Protein AF-0000000080760214 (afdb_homodimer)

pLDDT: mean 93.84, std 13.59, range [29.2, 98.94]

Foldseek 3Di:
DCPPVPPLPDDDDLVLLLVLLQPLLQVLLVLLVVLCVVQPLDDPPADDLQLVVCVLVPDPQVVQWDADPNDTDRCRSSVSSSNVSSVVLSVLLNVCSVPVVCCPVHNLVVQCVCPVCNPAAPVSVVSVRHDHPVPSDPSNSCSRNVSSNSSSSSSSVSSCVSVVPD/DCPPVPPLPDDDDLVLLLVLLQPLLQVLLVLLVVLCVVQPLDDPVADDLQLVVCVLVPDPQVVQWDADPNDTDRCSSSVSSSNVSSVVLSVLLNVCSVPVVCCPVHNLVVQCVCPVCNPAAPVSVVSPRHDHPVPSDPSNSCSRNVSSNSSSNSSSVSSCVSVVPD

Solvent-accessible surface area (backbone atoms only — not comparable to full-atom values): 16674 Å² total; per-residue (Å²): 129,81,75,66,74,67,76,76,71,79,76,75,53,70,70,56,40,47,50,40,5,49,53,20,4,45,51,17,34,20,26,34,48,18,44,36,65,77,36,29,51,52,40,84,87,56,73,54,47,46,37,37,50,36,40,74,73,70,46,68,42,88,68,32,56,48,76,42,39,86,34,84,32,54,53,43,32,51,45,44,47,32,48,51,32,18,52,50,32,25,51,49,56,57,43,30,77,77,37,63,74,48,42,45,82,46,20,28,65,51,35,46,52,49,47,43,43,38,37,50,44,42,49,30,29,73,72,68,35,41,51,49,63,88,64,46,48,70,50,18,45,50,24,43,54,55,34,42,38,54,22,33,37,40,24,45,47,42,40,25,54,77,68,55,63,87,129,81,77,67,74,68,75,77,71,79,76,76,51,70,68,56,41,48,50,41,6,50,53,19,4,45,52,17,35,20,27,33,48,19,43,35,66,76,37,29,51,53,40,84,86,56,73,54,48,44,36,37,50,36,40,74,73,67,46,68,41,88,69,31,55,49,74,41,38,85,34,82,31,53,52,43,32,50,46,44,47,33,49,51,32,18,52,49,32,25,50,48,57,57,43,29,75,75,37,61,74,50,43,45,83,44,20,29,66,51,33,45,51,49,46,43,43,38,36,50,44,42,50,30,27,75,71,66,35,41,52,48,63,90,65,46,49,71,53,18,46,50,23,44,54,54,32,41,37,56,24,31,35,42,24,44,48,43,41,24,54,75,67,55,63,84

Organism: Bordetella avium (strain 197N) (NCBI:txid360910)

Nearest PDB structures (foldseek):
  1gdk-assembly1_A  TM=2.426E-01  e=8.732E+00  Lupinus luteus
  1ygf-assembly1_D  TM=2.948E-01  e=9.566E+00  Homo sapiens

InterPro domains:
  IPR009898 Protein of unknown function DUF1440 [PF07274] (26-157)

Sequence (332 aa):
VNLTSMAGERKSSFGTLLGVGIWAGFISAMVKSGVETIIPPRPPSAVPPPIGLLDLMGFDAGSMNYVFNQTAVNWGGNGVHILFSMVIAFVYAWLVERCSKVGVWWGVPFAWITATIGAHCIVLPLLGIGPRPWDIGTDGFISEFVGTAIWIWTIECVRRVMLRKTVNLTSMAGERKSSFGTLLGVGIWAGFISAMVKSGVETIIPPRPPSAVPPPIGLLDLMGFDAGSMNYVFNQTAVNWGGNGVHILFSMVIAFVYAWLVERCSKVGVWWGVPFAWITATIGAHCIVLPLLGIGPRPWDIGTDGFISEFVGTAIWIWTIECVRRVMLRKT

Secondary structure (DSSP, 8-state):
----------PPPHHHHHHHHHHHHHHHHHHHHHHHHHS-SS-TTSPPHHHHHHHHTT--GGG-EEEETTEEEEHHHHHHHHHHHHHHHHHHHHHHHH-GGGGGGGGHHHHIIIIIIIIIIIIHHHHTSS--GGGSHHHHHHHHHHHHHHHHHHHHHHHHHHTT--/----------PPPHHHHHHHHHHHHHHHHHHHHHHHHHS-SS-TTSPPHHHHHHHHTT--GGG-EEEETTEEEEHHHHHHHHHHHHHHHHHHHHHHHH-GGGGGGGGHHHHIIIIIIIIIIIIHHHHTSS--GGGSHHHHHHHHHHHHHHHHHHHHHHHHHHTT--

Structure (mmCIF, N/CA/C/O backbone):
data_AF-0000000080760214-model_v1
#
loop_
_entity.id
_entity.type
_entity.pdbx_description
1 polymer 'Membrane protein'
#
loop_
_atom_site.group_PDB
_atom_site.id
_atom_site.type_symbol
_atom_site.label_atom_id
_atom_site.label_alt_id
_atom_site.label_comp_id
_atom_site.label_asym_id
_atom_site.label_entity_id
_atom_site.label_seq_id
_atom_site.pdbx_PDB_ins_code
_atom_site.Cartn_x
_atom_site.Cartn_y
_atom_site.Cartn_z
_atom_site.occupancy
_atom_site.B_iso_or_equiv
_atom_site.auth_seq_id
_atom_site.auth_comp_id
_atom_site.auth_asym_id
_atom_site.auth_atom_id
_atom_site.pdbx_PDB_model_num
ATOM 1 N N . VAL A 1 1 ? 17.141 38.188 -3.398 1 29.28 1 VAL A N 1
ATOM 2 C CA . VAL A 1 1 ? 16.766 36.781 -3.127 1 29.28 1 VAL A CA 1
ATOM 3 C C . VAL A 1 1 ? 16.656 36.562 -1.619 1 29.28 1 VAL A C 1
ATOM 5 O O . VAL A 1 1 ? 17.656 36.625 -0.905 1 29.28 1 VAL A O 1
ATOM 8 N N . ASN A 1 2 ? 15.758 37.281 -0.967 1 29.25 2 ASN A N 1
ATOM 9 C CA . ASN A 1 2 ? 15.453 37.125 0.451 1 29.25 2 ASN A CA 1
ATOM 10 C C . ASN A 1 2 ? 15.422 35.656 0.854 1 29.25 2 ASN A C 1
ATOM 12 O O . ASN A 1 2 ? 14.539 34.906 0.421 1 29.25 2 ASN A O 1
ATOM 16 N N . LEU A 1 3 ? 16.594 35.031 1.018 1 34 3 LEU A N 1
ATOM 17 C CA . LEU A 1 3 ? 16.734 33.781 1.726 1 34 3 LEU A CA 1
ATOM 18 C C . LEU A 1 3 ? 15.875 33.75 2.984 1 34 3 LEU A C 1
ATOM 20 O O . LEU A 1 3 ? 16.188 34.438 3.965 1 34 3 LEU A O 1
ATOM 24 N N . THR A 1 4 ? 14.594 34.188 2.846 1 36.19 4 THR A N 1
ATOM 25 C CA . THR A 1 4 ? 13.672 34.125 3.977 1 36.19 4 THR A CA 1
ATOM 26 C C . THR A 1 4 ? 14.086 33.031 4.965 1 36.19 4 THR A C 1
ATOM 28 O O . THR A 1 4 ? 14.422 31.922 4.562 1 36.19 4 THR A O 1
ATOM 31 N N . SER A 1 5 ? 14.773 33.438 5.996 1 37.31 5 SER A N 1
ATOM 32 C CA . SER A 1 5 ? 15.055 32.688 7.207 1 37.31 5 SER A CA 1
ATOM 33 C C . SER A 1 5 ? 13.914 31.734 7.535 1 37.31 5 SER A C 1
ATOM 35 O O . SER A 1 5 ? 12.805 32.188 7.859 1 37.31 5 SER A O 1
ATOM 37 N N . MET A 1 6 ? 13.344 30.938 6.652 1 39.34 6 MET A N 1
ATOM 38 C CA . MET A 1 6 ? 12.367 29.984 7.137 1 39.34 6 MET A CA 1
ATOM 39 C C . MET A 1 6 ? 12.633 29.609 8.594 1 39.34 6 MET A C 1
ATOM 41 O O . MET A 1 6 ? 13.758 29.25 8.945 1 39.34 6 MET A O 1
ATOM 45 N N . ALA A 1 7 ? 12.32 30.359 9.477 1 43.34 7 ALA A N 1
ATOM 46 C CA . ALA A 1 7 ? 12.297 30.078 10.914 1 43.34 7 ALA A CA 1
ATOM 47 C C . ALA A 1 7 ? 12.547 28.594 11.195 1 43.34 7 ALA A C 1
ATOM 49 O O . ALA A 1 7 ? 11.984 27.734 10.523 1 43.34 7 ALA A O 1
ATOM 50 N N . GLY A 1 8 ? 13.773 28.062 11.57 1 50.28 8 GLY A N 1
ATOM 51 C CA . GLY A 1 8 ? 14.492 26.812 11.805 1 50.28 8 GLY A CA 1
ATOM 52 C C . GLY A 1 8 ? 13.617 25.719 12.359 1 50.28 8 GLY A C 1
ATOM 53 O O . GLY A 1 8 ? 13.508 25.562 13.578 1 50.28 8 GLY A O 1
ATOM 54 N N . GLU A 1 9 ? 12.547 25.391 11.727 1 61.19 9 GLU A N 1
ATOM 55 C CA . GLU A 1 9 ? 11.703 24.344 12.281 1 61.19 9 GLU A 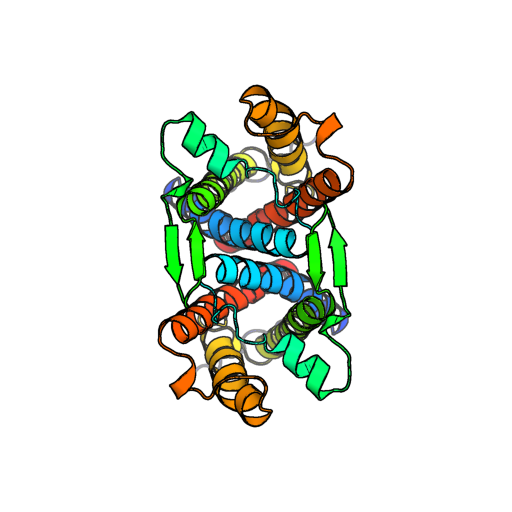CA 1
ATOM 56 C C . GLU A 1 9 ? 12.547 23.234 12.906 1 61.19 9 GLU A C 1
ATOM 58 O O . GLU A 1 9 ? 13.625 22.906 12.406 1 61.19 9 GLU A O 1
ATOM 63 N N . ARG A 1 10 ? 12.438 23.078 14.211 1 75 10 ARG A N 1
ATOM 64 C CA . ARG A 1 10 ? 13.156 22.078 14.992 1 75 10 ARG A CA 1
ATOM 65 C C . ARG A 1 10 ? 13.164 20.719 14.273 1 75 10 ARG A C 1
ATOM 67 O O . ARG A 1 10 ? 12.133 20.266 13.797 1 75 10 ARG A O 1
ATOM 74 N N . LYS A 1 11 ? 14.391 20.375 13.969 1 89.81 11 LYS A N 1
ATOM 75 C CA . LYS A 1 11 ? 14.578 19.062 13.375 1 89.81 11 LYS A CA 1
ATOM 76 C C . LYS A 1 11 ? 14.117 17.953 14.32 1 89.81 11 LYS A C 1
ATOM 78 O O . LYS A 1 11 ? 14.266 18.078 15.539 1 89.81 11 LYS A O 1
ATOM 83 N N . SER A 1 12 ? 13.469 17.016 13.68 1 93.81 12 SER A N 1
ATOM 84 C CA . SER A 1 12 ? 12.984 15.867 14.438 1 93.81 12 SER A CA 1
ATOM 85 C C . SER A 1 12 ? 14.141 15.031 14.977 1 93.81 12 SER A C 1
ATOM 87 O O . SER A 1 12 ? 15.227 15.031 14.398 1 93.81 12 SER A O 1
ATOM 89 N N . SER A 1 13 ? 13.883 14.438 16.094 1 95.56 13 SER A N 1
ATOM 90 C CA . SER A 1 13 ? 14.867 13.508 16.641 1 95.56 13 SER A CA 1
ATOM 91 C C . SER A 1 13 ? 15.008 12.266 15.766 1 95.56 13 SER A C 1
ATOM 93 O O . SER A 1 13 ? 14.148 11.992 14.93 1 95.56 13 SER A O 1
ATOM 95 N N . PHE A 1 14 ? 16.109 11.539 15.961 1 96.44 14 PHE A N 1
ATOM 96 C CA . PHE A 1 14 ? 16.328 10.289 15.242 1 96.44 14 PHE A CA 1
ATOM 97 C C . PHE A 1 14 ? 15.195 9.305 15.484 1 96.44 14 PHE A C 1
ATOM 99 O O . PHE A 1 14 ? 14.734 8.633 14.555 1 96.44 14 PHE A O 1
ATOM 106 N N . GLY A 1 15 ? 14.805 9.188 16.766 1 97.5 15 GLY A N 1
ATOM 107 C CA . GLY A 1 15 ? 13.711 8.297 17.125 1 97.5 15 GLY A CA 1
ATOM 108 C C . GLY A 1 15 ? 12.414 8.625 16.406 1 97.5 15 GLY A C 1
ATOM 109 O O . GLY A 1 15 ? 11.68 7.73 15.992 1 97.5 15 GLY A O 1
ATOM 110 N N . THR A 1 16 ? 12.109 9.844 16.312 1 97.5 16 THR A N 1
ATOM 111 C CA . THR A 1 16 ? 10.906 10.297 15.625 1 97.5 16 THR A CA 1
ATOM 112 C C . THR A 1 16 ? 10.977 9.953 14.141 1 97.5 16 THR A C 1
ATOM 114 O O . THR A 1 16 ? 10.008 9.445 13.57 1 97.5 16 THR A O 1
ATOM 117 N N . LEU A 1 17 ? 12.109 10.211 13.523 1 98.12 17 LEU A N 1
ATOM 118 C CA . LEU A 1 17 ? 12.281 9.914 12.109 1 98.12 17 LEU A CA 1
ATOM 119 C C . LEU A 1 17 ? 12.258 8.406 11.859 1 98.12 17 LEU A C 1
ATOM 121 O O . LEU A 1 17 ? 11.781 7.957 10.812 1 98.12 17 LEU A O 1
ATOM 125 N N . LEU A 1 18 ? 12.812 7.676 12.758 1 98.44 18 LEU A N 1
ATOM 126 C CA . LEU A 1 18 ? 12.727 6.223 12.664 1 98.44 18 LEU A CA 1
ATOM 127 C C . LEU A 1 18 ? 11.281 5.758 12.688 1 98.44 18 LEU A C 1
ATOM 129 O O . LEU A 1 18 ? 10.898 4.855 11.938 1 98.44 18 LEU A O 1
ATOM 133 N N . GLY A 1 19 ? 10.516 6.336 13.594 1 98.5 19 GLY A N 1
ATOM 134 C CA . GLY A 1 19 ? 9.094 6.035 13.633 1 98.5 19 GLY A CA 1
ATOM 135 C C . GLY A 1 19 ? 8.391 6.328 12.32 1 98.5 19 GLY A C 1
ATOM 136 O O . GLY A 1 19 ? 7.566 5.535 11.852 1 98.5 19 GLY A O 1
ATOM 137 N N . VAL A 1 20 ? 8.711 7.48 11.727 1 98.56 20 VAL A N 1
ATOM 138 C CA . VAL A 1 20 ? 8.156 7.844 10.422 1 98.56 20 VAL A CA 1
ATOM 139 C C . VAL A 1 20 ? 8.555 6.801 9.383 1 98.56 20 VAL A C 1
ATOM 141 O O . VAL A 1 20 ? 7.723 6.355 8.586 1 98.56 20 VAL A O 1
ATOM 144 N N . GLY A 1 21 ? 9.867 6.461 9.375 1 98.81 21 GLY A N 1
ATOM 145 C CA . GLY A 1 21 ? 10.344 5.461 8.438 1 98.81 21 GLY A CA 1
ATOM 146 C C . GLY A 1 21 ? 9.609 4.137 8.547 1 98.81 21 GLY A C 1
ATOM 147 O O . GLY A 1 21 ? 9.266 3.527 7.531 1 98.81 21 GLY A O 1
ATOM 148 N N . ILE A 1 22 ? 9.289 3.738 9.734 1 98.88 22 ILE A N 1
ATOM 149 C CA . ILE A 1 22 ? 8.648 2.451 9.969 1 98.88 22 ILE A CA 1
ATOM 150 C C . ILE A 1 22 ? 7.195 2.508 9.516 1 98.88 22 ILE A C 1
ATOM 152 O O . ILE A 1 22 ? 6.758 1.682 8.703 1 98.88 22 ILE A O 1
ATOM 156 N N . TRP A 1 23 ? 6.461 3.488 9.883 1 98.56 23 TRP A N 1
ATOM 157 C CA . TRP A 1 23 ? 5.023 3.523 9.625 1 98.56 23 TRP A CA 1
ATOM 158 C C . TRP A 1 23 ? 4.742 3.947 8.188 1 98.56 23 TRP A C 1
ATOM 160 O O . TRP A 1 23 ? 3.953 3.309 7.484 1 98.56 23 TRP A O 1
ATOM 170 N N . ALA A 1 24 ? 5.402 5.023 7.758 1 98.88 24 ALA A N 1
ATOM 171 C CA . ALA A 1 24 ? 5.219 5.465 6.379 1 98.88 24 ALA A CA 1
ATOM 172 C C . ALA A 1 24 ? 5.723 4.41 5.398 1 98.88 24 ALA A C 1
ATOM 174 O O . ALA A 1 24 ? 5.125 4.207 4.336 1 98.88 24 ALA A O 1
ATOM 175 N N . GLY A 1 25 ? 6.836 3.832 5.785 1 98.94 25 GLY A N 1
ATOM 176 C CA . GLY A 1 25 ? 7.391 2.787 4.941 1 98.94 25 GLY A CA 1
ATOM 177 C C . GLY A 1 25 ? 6.496 1.568 4.828 1 98.94 25 GLY A C 1
ATOM 178 O O . GLY A 1 25 ? 6.309 1.026 3.738 1 98.94 25 GLY A O 1
ATOM 179 N N . PHE A 1 26 ? 5.965 1.15 5.934 1 98.94 26 PHE A N 1
ATOM 180 C CA . PHE A 1 26 ? 5.098 -0.021 5.918 1 98.94 26 PHE A CA 1
ATOM 181 C C . PHE A 1 26 ? 3.832 0.254 5.113 1 98.94 26 PHE A C 1
ATOM 183 O O . PHE A 1 26 ? 3.477 -0.518 4.219 1 98.94 26 PHE A O 1
ATOM 190 N N . ILE A 1 27 ? 3.16 1.35 5.383 1 98.94 27 ILE A N 1
ATOM 191 C CA . ILE A 1 27 ? 1.906 1.693 4.723 1 98.94 27 ILE A CA 1
ATOM 192 C C . ILE A 1 27 ? 2.145 1.864 3.223 1 98.94 27 ILE A C 1
ATOM 194 O O . ILE A 1 27 ? 1.361 1.379 2.404 1 98.94 27 ILE A O 1
ATOM 198 N N . SER A 1 28 ? 3.207 2.49 2.875 1 98.94 28 SER A N 1
ATOM 199 C CA . SER A 1 28 ? 3.471 2.752 1.464 1 9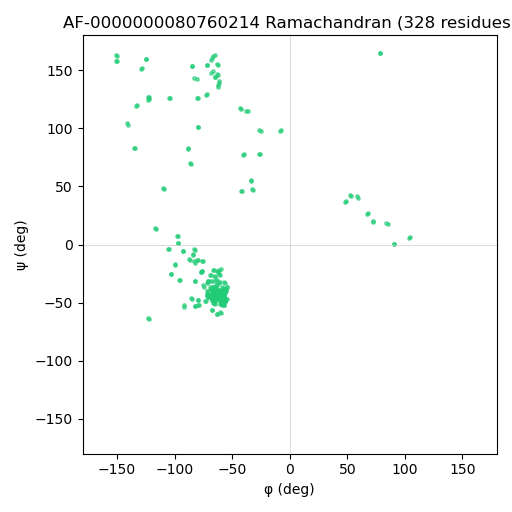8.94 28 SER A CA 1
ATOM 200 C C . SER A 1 28 ? 3.865 1.476 0.729 1 98.94 28 SER A C 1
ATOM 202 O O . SER A 1 28 ? 3.562 1.315 -0.455 1 98.94 28 SER A O 1
ATOM 204 N N . ALA A 1 29 ? 4.543 0.574 1.421 1 98.94 29 ALA A N 1
ATOM 205 C CA . ALA A 1 29 ? 4.832 -0.72 0.809 1 98.94 29 ALA A CA 1
ATOM 206 C C . ALA A 1 29 ? 3.543 -1.464 0.467 1 98.94 29 ALA A C 1
ATOM 208 O O . ALA A 1 29 ? 3.459 -2.125 -0.57 1 98.94 29 ALA A O 1
ATOM 209 N N . MET A 1 30 ? 2.607 -1.364 1.375 1 98.94 30 MET A N 1
ATOM 210 C CA . MET A 1 30 ? 1.317 -1.994 1.109 1 98.94 30 MET A CA 1
ATOM 211 C C . MET A 1 30 ? 0.627 -1.339 -0.082 1 98.94 30 MET A C 1
ATOM 213 O O . MET A 1 30 ? 0.037 -2.025 -0.917 1 98.94 30 MET A O 1
ATOM 217 N N . VAL A 1 31 ? 0.728 -0.044 -0.14 1 98.94 31 VAL A N 1
ATOM 218 C CA . VAL A 1 31 ? 0.139 0.688 -1.257 1 98.94 31 VAL A CA 1
ATOM 219 C C . VAL A 1 31 ? 0.776 0.232 -2.566 1 98.94 31 VAL A C 1
ATOM 221 O O . VAL A 1 31 ? 0.076 -0.027 -3.549 1 98.94 31 VAL A O 1
ATOM 224 N N . LYS A 1 32 ? 2.078 0.184 -2.557 1 98.81 32 LYS A N 1
ATOM 225 C CA . LYS A 1 32 ? 2.789 -0.228 -3.764 1 98.81 32 LYS A CA 1
ATOM 226 C C . LYS A 1 32 ? 2.393 -1.643 -4.18 1 98.81 32 LYS A C 1
ATOM 228 O O . LYS A 1 32 ? 2.152 -1.904 -5.359 1 98.81 32 LYS A O 1
ATOM 233 N N . SER A 1 33 ? 2.332 -2.506 -3.229 1 98.56 33 SER A N 1
ATOM 234 C CA . SER A 1 33 ? 1.901 -3.873 -3.502 1 98.56 33 SER A CA 1
ATOM 235 C C . SER A 1 33 ? 0.471 -3.906 -4.031 1 98.56 33 SER A C 1
ATOM 237 O O . SER A 1 33 ? 0.154 -4.684 -4.934 1 98.56 33 SER A O 1
ATOM 239 N N . GLY A 1 34 ? -0.382 -3.117 -3.465 1 98.69 34 GLY A N 1
ATOM 240 C CA . GLY A 1 34 ? -1.752 -3.027 -3.943 1 98.69 34 GLY A CA 1
ATOM 241 C C . GLY A 1 34 ? -1.854 -2.529 -5.375 1 98.69 34 GLY A C 1
ATOM 242 O O . GLY A 1 34 ? -2.615 -3.076 -6.176 1 98.69 34 GLY A O 1
ATOM 243 N N . VAL A 1 35 ? -1.086 -1.552 -5.695 1 98.75 35 VAL A N 1
ATOM 244 C CA . VAL A 1 35 ? -1.073 -0.989 -7.039 1 98.75 35 VAL A CA 1
ATOM 245 C C . VAL A 1 35 ? -0.59 -2.041 -8.039 1 98.75 35 VAL A C 1
ATOM 247 O O . VAL A 1 35 ? -1.111 -2.135 -9.148 1 98.75 35 VAL A O 1
ATOM 250 N N . GLU A 1 36 ? 0.281 -2.834 -7.613 1 98.06 36 GLU A N 1
ATOM 251 C CA . GLU A 1 36 ? 0.885 -3.828 -8.5 1 98.06 36 GLU A CA 1
ATOM 252 C C . GLU A 1 36 ? -0.069 -4.988 -8.758 1 98.06 36 GLU A C 1
ATOM 254 O O . GLU A 1 36 ? 0.139 -5.777 -9.68 1 98.06 36 GLU A O 1
ATOM 259 N N . THR A 1 37 ? -1.11 -5.055 -7.949 1 97.25 37 THR A N 1
ATOM 260 C CA . THR A 1 37 ? -2.129 -6.059 -8.234 1 97.25 37 THR A CA 1
ATOM 261 C C . THR A 1 37 ? -3.002 -5.629 -9.406 1 97.25 37 THR A C 1
ATOM 263 O O . THR A 1 37 ? -3.602 -6.465 -10.086 1 97.25 37 THR A O 1
ATOM 266 N N . ILE A 1 38 ? -3.033 -4.344 -9.648 1 98.31 38 ILE A N 1
ATOM 267 C CA . ILE A 1 38 ? -3.906 -3.889 -10.727 1 98.31 38 ILE A CA 1
ATOM 268 C C . ILE A 1 38 ? -3.074 -3.564 -11.969 1 98.31 38 ILE A C 1
ATOM 270 O O . ILE A 1 38 ? -3.574 -3.623 -13.094 1 98.31 38 ILE A O 1
ATOM 274 N N . ILE A 1 39 ? -1.807 -3.225 -11.797 1 98.62 39 ILE A N 1
ATOM 275 C CA . ILE A 1 39 ? -0.857 -3.037 -12.891 1 98.62 39 ILE A CA 1
ATOM 276 C C . ILE A 1 39 ? 0.461 -3.729 -12.547 1 98.62 39 ILE A C 1
ATOM 278 O O . ILE A 1 39 ? 1.429 -3.074 -12.148 1 98.62 39 ILE A O 1
ATOM 282 N N . PRO A 1 40 ? 0.534 -5.016 -12.797 1 98.31 40 PRO A N 1
ATOM 283 C CA . PRO A 1 40 ? 1.738 -5.77 -12.445 1 98.31 40 PRO A CA 1
ATOM 284 C C . PRO A 1 40 ? 2.979 -5.285 -13.188 1 98.31 40 PRO A C 1
ATOM 286 O O . PRO A 1 40 ? 2.924 -5.047 -14.398 1 98.31 40 PRO A O 1
ATOM 289 N N . PRO A 1 41 ? 4.039 -5.188 -12.477 1 97.31 41 PRO A N 1
ATOM 290 C CA . PRO A 1 41 ? 5.234 -4.578 -13.07 1 97.31 41 PRO A CA 1
ATOM 291 C C . PRO A 1 41 ? 6.008 -5.547 -13.961 1 97.31 41 PRO A C 1
ATOM 293 O O . PRO A 1 41 ? 6.879 -5.125 -14.727 1 97.31 41 PRO A O 1
ATOM 296 N N . ARG A 1 42 ? 5.707 -6.859 -13.906 1 96.56 42 ARG A N 1
ATOM 297 C CA . ARG A 1 42 ? 6.449 -7.883 -14.641 1 96.56 42 ARG A CA 1
ATOM 298 C C . ARG A 1 42 ? 5.551 -9.062 -14.992 1 96.56 42 ARG A C 1
ATOM 300 O O . ARG A 1 42 ? 4.5 -9.258 -14.383 1 96.56 42 ARG A O 1
ATOM 307 N N . PRO A 1 43 ? 6.027 -9.727 -15.984 1 96.44 43 PRO A N 1
ATOM 308 C CA . PRO A 1 43 ? 5.285 -10.961 -16.266 1 96.44 43 PRO A CA 1
ATOM 309 C C . PRO A 1 43 ? 5.453 -12 -15.156 1 96.44 43 PRO A C 1
ATOM 311 O O . PRO A 1 43 ? 6.41 -11.938 -14.383 1 96.44 43 PRO A O 1
ATOM 314 N N . PRO A 1 44 ? 4.504 -12.93 -15.117 1 95.5 44 PRO A N 1
ATOM 315 C CA . PRO A 1 44 ? 4.539 -13.938 -14.055 1 95.5 44 PRO A CA 1
ATOM 316 C C . PRO A 1 44 ? 5.816 -14.773 -14.07 1 95.5 44 PRO A C 1
ATOM 318 O O . PRO A 1 44 ? 6.227 -15.305 -13.039 1 95.5 44 PRO A O 1
ATOM 321 N N . SER A 1 45 ? 6.531 -14.859 -15.164 1 95.31 45 SER A N 1
ATOM 322 C CA . SER A 1 45 ? 7.727 -15.688 -15.305 1 95.31 45 SER A CA 1
ATOM 323 C C . SER A 1 45 ? 8.961 -14.977 -14.75 1 95.31 45 SER A C 1
ATOM 325 O O . SER A 1 45 ? 10 -15.609 -14.539 1 95.31 45 SER A O 1
ATOM 327 N N . ALA A 1 46 ? 8.852 -13.719 -14.523 1 95.56 46 ALA A N 1
ATOM 328 C CA . ALA A 1 46 ? 10.008 -12.953 -14.07 1 95.56 46 ALA A CA 1
ATOM 329 C C . ALA A 1 46 ? 10.188 -13.078 -12.562 1 95.56 46 ALA A C 1
ATOM 331 O O . ALA A 1 46 ? 9.211 -13.086 -11.812 1 95.56 46 ALA A O 1
ATOM 332 N N . VAL A 1 47 ? 11.43 -13.125 -12.172 1 95.38 47 VAL A N 1
ATOM 333 C CA . VAL A 1 47 ? 11.758 -13.141 -10.75 1 95.38 47 VAL A CA 1
ATOM 334 C C . VAL A 1 47 ? 11.703 -11.727 -10.188 1 95.38 47 VAL A C 1
ATOM 336 O O . VAL A 1 47 ? 12.391 -10.828 -10.695 1 95.38 47 VAL A O 1
ATOM 339 N N . PRO A 1 48 ? 10.938 -11.516 -9.117 1 96.25 48 PRO A N 1
ATOM 340 C CA . PRO A 1 48 ? 10.898 -10.18 -8.508 1 96.25 48 PRO A CA 1
ATOM 341 C C . PRO A 1 48 ? 12.242 -9.766 -7.922 1 96.25 48 PRO A C 1
ATOM 343 O O . PRO A 1 48 ? 12.953 -10.586 -7.332 1 96.25 48 PRO A O 1
ATOM 346 N N . PRO A 1 49 ? 12.562 -8.477 -8.023 1 96.88 49 PRO A N 1
ATOM 347 C CA . PRO A 1 49 ? 13.875 -7.984 -7.594 1 96.88 49 PRO A CA 1
ATOM 348 C C . PRO A 1 49 ? 14.164 -8.289 -6.125 1 96.88 49 PRO A C 1
ATOM 350 O O . PRO A 1 49 ? 15.289 -8.656 -5.777 1 96.88 49 PRO A O 1
ATOM 353 N N . PRO A 1 50 ? 13.18 -8.164 -5.215 1 97.81 50 PRO A N 1
ATOM 354 C CA . PRO A 1 50 ? 13.484 -8.508 -3.824 1 97.81 50 PRO A CA 1
ATOM 355 C C . PRO A 1 50 ? 13.938 -9.961 -3.666 1 97.81 50 PRO A C 1
ATOM 357 O O . PRO A 1 50 ? 14.828 -10.25 -2.857 1 97.81 50 PRO A O 1
ATOM 360 N N . ILE A 1 51 ? 13.32 -10.852 -4.379 1 98.06 51 ILE A N 1
ATOM 361 C CA . ILE A 1 51 ? 13.711 -12.258 -4.355 1 98.06 51 ILE A CA 1
ATOM 362 C C . ILE A 1 51 ? 15.094 -12.422 -4.977 1 98.06 51 ILE A C 1
ATOM 364 O O . ILE A 1 51 ? 15.945 -13.133 -4.441 1 98.06 51 ILE A O 1
ATOM 368 N N . GLY A 1 52 ? 15.336 -11.766 -6.102 1 97.75 52 GLY A N 1
ATOM 369 C CA . GLY A 1 52 ? 16.641 -11.789 -6.73 1 97.75 52 GLY A CA 1
ATOM 370 C C . GLY A 1 52 ? 17.75 -11.297 -5.816 1 97.75 52 GLY A C 1
ATOM 371 O O . GLY A 1 52 ? 18.859 -11.836 -5.832 1 97.75 52 GLY A O 1
ATOM 372 N N . LEU A 1 53 ? 17.438 -10.289 -5.105 1 98 53 LEU A N 1
ATOM 373 C CA . LEU A 1 53 ? 18.422 -9.734 -4.188 1 98 53 LEU A CA 1
ATOM 374 C C . LEU A 1 53 ? 18.781 -10.742 -3.107 1 98 53 LEU A C 1
ATOM 376 O O . LEU A 1 53 ? 19.969 -10.898 -2.771 1 98 53 LEU A O 1
ATOM 380 N N . LEU A 1 54 ? 17.766 -11.406 -2.559 1 98.62 54 LEU A N 1
ATOM 381 C CA . LEU A 1 54 ? 18.016 -12.438 -1.554 1 98.62 54 LEU A CA 1
ATOM 382 C C . LEU A 1 54 ? 18.875 -13.555 -2.123 1 98.62 54 LEU A C 1
ATOM 384 O O . LEU A 1 54 ? 19.828 -14.008 -1.473 1 98.62 54 LEU A O 1
ATOM 388 N N . ASP A 1 55 ? 18.594 -13.93 -3.314 1 98.19 55 ASP A N 1
ATOM 389 C CA . ASP A 1 55 ? 19.375 -14.984 -3.967 1 98.19 55 ASP A CA 1
ATOM 390 C C . ASP A 1 55 ? 20.812 -14.539 -4.188 1 98.19 55 ASP A C 1
ATOM 392 O O . ASP A 1 55 ? 21.75 -15.312 -3.975 1 98.19 55 ASP A O 1
ATOM 396 N N . LEU A 1 56 ? 20.969 -13.367 -4.641 1 97.5 56 LEU A N 1
ATOM 397 C CA . LEU A 1 56 ? 22.297 -12.805 -4.863 1 97.5 56 LEU A CA 1
ATOM 398 C C . LEU A 1 56 ? 23.125 -12.82 -3.576 1 97.5 56 LEU A C 1
ATOM 400 O O . LEU A 1 56 ? 24.344 -13 -3.613 1 97.5 56 LEU A O 1
ATOM 404 N N . MET A 1 57 ? 22.453 -12.664 -2.445 1 97.94 57 MET A N 1
ATOM 405 C CA . MET A 1 57 ? 23.109 -12.617 -1.147 1 97.94 57 MET A CA 1
ATOM 406 C C . MET A 1 57 ? 23.359 -14.023 -0.616 1 97.94 57 MET A C 1
ATOM 408 O O . MET A 1 57 ? 23.953 -14.195 0.456 1 97.94 57 MET A O 1
ATOM 412 N N . GLY A 1 58 ? 22.812 -15.031 -1.287 1 97.81 58 GLY A N 1
ATOM 413 C CA . GLY A 1 58 ? 23.125 -16.406 -0.936 1 97.81 58 GLY A CA 1
ATOM 414 C C . GLY A 1 58 ? 22.016 -17.094 -0.166 1 97.81 58 GLY A C 1
ATOM 415 O O . GLY A 1 58 ? 22.172 -18.219 0.304 1 97.81 58 GLY A O 1
ATOM 416 N N . PHE A 1 59 ? 20.906 -16.422 -0.028 1 98.44 59 PHE A N 1
ATOM 417 C CA . PHE A 1 59 ? 19.766 -17.047 0.638 1 98.44 59 PHE A CA 1
ATOM 418 C C . PHE A 1 59 ? 18.953 -17.891 -0.343 1 98.44 59 PHE A C 1
ATOM 420 O O . PHE A 1 59 ? 19.047 -17.703 -1.558 1 98.44 59 PHE A O 1
ATOM 427 N N . ASP A 1 60 ? 18.266 -18.891 0.198 1 98.06 60 ASP A N 1
ATOM 428 C CA . ASP A 1 60 ? 17.266 -19.625 -0.585 1 98.06 60 ASP A CA 1
ATOM 429 C C . ASP A 1 60 ? 15.898 -18.953 -0.485 1 98.06 60 ASP A C 1
ATOM 431 O O . ASP A 1 60 ? 15.031 -19.422 0.254 1 98.06 60 ASP A O 1
ATOM 435 N N . ALA A 1 61 ? 15.688 -17.938 -1.288 1 98 61 ALA A N 1
ATOM 436 C CA . ALA A 1 61 ? 14.469 -17.141 -1.211 1 98 61 ALA A CA 1
ATOM 437 C C . ALA A 1 61 ? 13.227 -17.984 -1.479 1 98 61 ALA A C 1
ATOM 439 O O . ALA A 1 61 ? 12.156 -17.719 -0.943 1 98 61 ALA A O 1
ATOM 440 N N . GLY A 1 62 ? 13.32 -18.984 -2.311 1 96.75 62 GLY A N 1
ATOM 441 C CA . GLY A 1 62 ? 12.211 -19.844 -2.66 1 96.75 62 GLY A CA 1
ATOM 442 C C . GLY A 1 62 ? 11.641 -20.594 -1.471 1 96.75 62 GLY A C 1
ATOM 443 O O . GLY A 1 62 ? 10.461 -20.953 -1.461 1 96.75 62 GLY A O 1
ATOM 444 N N . SER A 1 63 ? 12.453 -20.781 -0.519 1 97.88 63 SER A N 1
ATOM 445 C CA . SER A 1 63 ? 12.023 -21.531 0.65 1 97.88 63 SER A CA 1
ATOM 446 C C . SER A 1 63 ? 11.477 -20.625 1.738 1 97.88 63 SER A C 1
ATOM 448 O O . SER A 1 63 ? 10.922 -21.094 2.736 1 97.88 63 SER A O 1
ATOM 450 N N . MET A 1 64 ? 11.562 -19.375 1.56 1 98.5 64 MET A N 1
ATOM 451 C CA . MET A 1 64 ? 11.141 -18.406 2.572 1 98.5 64 MET A CA 1
ATOM 452 C C . MET A 1 64 ? 9.648 -18.109 2.463 1 98.5 64 MET A C 1
ATOM 454 O O . MET A 1 64 ? 9.258 -17 2.125 1 98.5 64 MET A O 1
ATOM 458 N N . ASN A 1 65 ? 8.891 -19.156 2.828 1 98.5 65 ASN A N 1
ATOM 459 C CA . ASN A 1 65 ? 7.434 -19.078 2.713 1 98.5 65 ASN A CA 1
ATOM 460 C C . ASN A 1 65 ? 6.746 -19.469 4.016 1 98.5 65 ASN A C 1
ATOM 462 O O . ASN A 1 65 ? 7.312 -20.219 4.82 1 98.5 65 ASN A O 1
ATOM 466 N N . TYR A 1 66 ? 5.582 -18.953 4.277 1 98.56 66 TYR A N 1
ATOM 467 C CA . TYR A 1 66 ? 4.602 -19.453 5.23 1 98.56 66 TYR A CA 1
ATOM 468 C C . TYR A 1 66 ? 3.256 -19.688 4.555 1 98.56 66 TYR A C 1
ATOM 470 O O . TYR A 1 66 ? 3.039 -19.25 3.418 1 98.56 66 TYR A O 1
ATOM 478 N N . VAL A 1 67 ? 2.465 -20.5 5.199 1 98.19 67 VAL A N 1
ATOM 479 C CA . VAL A 1 67 ? 1.123 -20.75 4.688 1 98.19 67 VAL A CA 1
ATOM 480 C C . VAL A 1 67 ? 0.097 -20 5.531 1 98.19 67 VAL A C 1
ATOM 482 O O . VAL A 1 67 ? 0.104 -20.094 6.758 1 98.19 67 VAL A O 1
ATOM 485 N N . PHE A 1 68 ? -0.728 -19.219 4.895 1 98.25 68 PHE A N 1
ATOM 486 C CA . PHE A 1 68 ? -1.816 -18.469 5.508 1 98.25 68 PHE A CA 1
ATOM 487 C C . PHE A 1 68 ? -3.105 -18.625 4.715 1 98.25 68 PHE A C 1
ATOM 489 O O . PHE A 1 68 ? -3.137 -18.359 3.51 1 98.25 68 PHE A O 1
ATOM 496 N N . ASN A 1 69 ? -4.156 -19.172 5.324 1 97.25 69 ASN A N 1
ATOM 497 C CA . ASN A 1 69 ? -5.434 -19.422 4.664 1 97.25 69 ASN A CA 1
ATOM 498 C C . ASN A 1 69 ? -5.246 -20.234 3.387 1 97.25 69 ASN A C 1
ATOM 500 O O . ASN A 1 69 ? -5.754 -19.859 2.328 1 97.25 69 ASN A O 1
ATOM 504 N N . GLN A 1 70 ? -4.371 -21.219 3.516 1 97.19 70 GLN A N 1
ATOM 505 C CA . GLN A 1 70 ? -4.145 -22.219 2.475 1 97.19 70 GLN A CA 1
ATOM 506 C C . GLN A 1 70 ? -3.398 -21.609 1.288 1 97.19 70 GLN A C 1
ATOM 508 O O . GLN A 1 70 ? -3.459 -22.141 0.175 1 97.19 70 GLN A O 1
ATOM 513 N N . THR A 1 71 ? -2.756 -20.531 1.521 1 97.81 71 THR A N 1
ATOM 514 C CA . THR A 1 71 ? -1.983 -19.859 0.483 1 97.81 71 THR A CA 1
ATOM 515 C C . THR A 1 71 ? -0.527 -19.703 0.91 1 97.81 71 THR A C 1
ATOM 517 O O . THR A 1 71 ? -0.247 -19.219 2.01 1 97.81 71 THR A O 1
ATOM 520 N N . ALA A 1 72 ? 0.358 -20.172 0.056 1 98.12 72 ALA A N 1
ATOM 521 C CA . ALA A 1 72 ? 1.776 -19.922 0.306 1 98.12 72 ALA A CA 1
ATOM 522 C C . ALA A 1 72 ? 2.129 -18.453 0.062 1 98.12 72 ALA A C 1
ATOM 524 O O . ALA A 1 72 ? 1.766 -17.891 -0.971 1 98.12 72 ALA A O 1
ATOM 525 N N . VAL A 1 73 ? 2.807 -17.828 1.061 1 9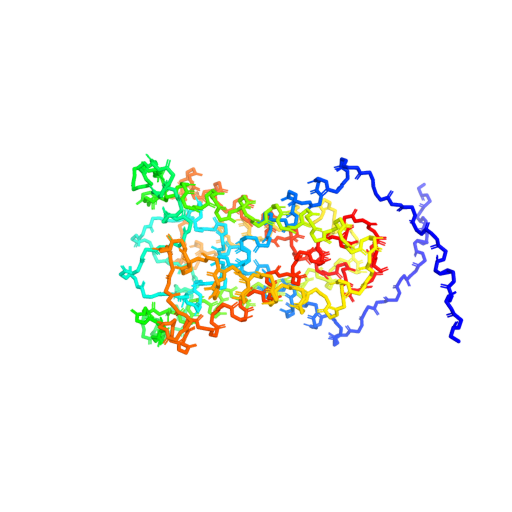8.38 73 VAL A N 1
ATOM 526 C CA . VAL A 1 73 ? 3.24 -16.438 0.97 1 98.38 73 VAL A CA 1
ATOM 527 C C . VAL A 1 73 ? 4.75 -16.344 1.175 1 98.38 73 VAL A C 1
ATOM 529 O O . VAL A 1 73 ? 5.281 -16.875 2.156 1 98.38 73 VAL A O 1
ATOM 532 N N . ASN A 1 74 ? 5.441 -15.75 0.225 1 98.5 74 ASN A N 1
ATOM 533 C CA . ASN A 1 74 ? 6.887 -15.586 0.341 1 98.5 74 ASN A CA 1
ATOM 534 C C . ASN A 1 74 ? 7.25 -14.414 1.249 1 98.5 74 ASN A C 1
ATOM 536 O O . ASN A 1 74 ? 7.25 -13.266 0.81 1 98.5 74 ASN A O 1
ATOM 540 N N . TRP A 1 75 ? 7.613 -14.742 2.443 1 98.44 75 TRP A N 1
ATOM 541 C CA . TRP A 1 75 ? 7.891 -13.68 3.406 1 98.44 75 TRP A CA 1
ATOM 542 C C . TRP A 1 75 ? 9.25 -13.047 3.145 1 98.44 75 TRP A C 1
ATOM 544 O O . TRP A 1 75 ? 9.516 -11.922 3.584 1 98.44 75 TRP A O 1
ATOM 554 N N . GLY A 1 76 ? 10.141 -13.797 2.479 1 98.69 76 GLY A N 1
ATOM 555 C CA . GLY A 1 76 ? 11.438 -13.227 2.15 1 98.69 76 GLY A CA 1
ATOM 556 C C . GLY A 1 76 ? 11.344 -12.047 1.207 1 98.69 76 GLY A C 1
ATOM 557 O O . GLY A 1 76 ? 11.789 -10.938 1.542 1 98.69 76 GLY A O 1
ATOM 558 N N . GLY A 1 77 ? 10.781 -12.305 0.038 1 98.31 77 GLY A N 1
ATOM 559 C CA . GLY A 1 77 ? 10.602 -11.234 -0.93 1 98.31 77 GLY A CA 1
ATOM 560 C C . GLY A 1 77 ? 9.781 -10.078 -0.391 1 98.31 77 GLY A C 1
ATOM 561 O O . GLY A 1 77 ? 10.148 -8.914 -0.566 1 98.31 77 GLY A O 1
ATOM 562 N N . ASN A 1 78 ? 8.727 -10.398 0.272 1 98.62 78 ASN A N 1
ATOM 563 C CA . ASN A 1 78 ? 7.887 -9.359 0.863 1 98.62 78 ASN A CA 1
ATOM 564 C C . ASN A 1 78 ? 8.633 -8.57 1.932 1 98.62 78 ASN A C 1
ATOM 566 O O . ASN A 1 78 ? 8.477 -7.352 2.035 1 98.62 78 ASN A O 1
ATOM 570 N N . GLY A 1 79 ? 9.375 -9.312 2.74 1 98.69 79 GLY A N 1
ATOM 571 C CA . GLY A 1 79 ? 10.148 -8.664 3.781 1 98.69 79 GLY A CA 1
ATOM 572 C C . GLY A 1 79 ? 11.156 -7.664 3.24 1 98.69 79 GLY A C 1
ATOM 573 O O . GLY A 1 79 ? 11.281 -6.555 3.768 1 98.69 79 GLY A O 1
ATOM 574 N N . VAL A 1 80 ? 11.844 -8.039 2.234 1 98.62 80 VAL A N 1
ATOM 575 C CA . VAL A 1 80 ? 12.82 -7.156 1.612 1 98.62 80 VAL A CA 1
ATOM 576 C C . VAL A 1 80 ? 12.117 -5.945 1.01 1 98.62 80 VAL A C 1
ATOM 578 O O . VAL A 1 80 ? 12.602 -4.816 1.119 1 98.62 80 VAL A O 1
ATOM 581 N N . HIS A 1 81 ? 11 -6.18 0.332 1 98.56 81 HIS A N 1
ATOM 582 C CA . HIS A 1 81 ? 10.203 -5.105 -0.244 1 98.56 81 HIS A CA 1
ATOM 583 C C . HIS A 1 81 ? 9.781 -4.098 0.821 1 98.56 81 HIS A C 1
ATOM 585 O O . HIS A 1 81 ? 9.953 -2.889 0.639 1 98.56 81 HIS A O 1
ATOM 591 N N . ILE A 1 82 ? 9.312 -4.543 1.932 1 98.88 82 ILE A N 1
ATOM 592 C CA . ILE A 1 82 ? 8.836 -3.699 3.021 1 98.88 82 ILE A CA 1
ATOM 593 C C . ILE A 1 82 ? 10.023 -2.986 3.674 1 98.88 82 ILE A C 1
ATOM 595 O O . ILE A 1 82 ? 9.945 -1.792 3.971 1 98.88 82 ILE A O 1
ATOM 599 N N . LEU A 1 83 ? 11.102 -3.719 3.891 1 98.75 83 LEU A N 1
ATOM 600 C CA . LEU A 1 83 ? 12.289 -3.123 4.492 1 98.75 83 LEU A CA 1
ATOM 601 C C . LEU A 1 83 ? 12.844 -2.008 3.615 1 98.75 83 LEU A C 1
ATOM 603 O O . LEU A 1 83 ? 13.234 -0.953 4.117 1 98.75 83 LEU A O 1
ATOM 607 N N . PHE A 1 84 ? 12.914 -2.285 2.361 1 98.31 84 PHE A N 1
ATOM 608 C CA . PHE A 1 84 ? 13.359 -1.25 1.438 1 98.31 84 PHE A CA 1
ATOM 609 C C . PHE A 1 84 ? 12.5 -0.002 1.556 1 98.31 84 PHE A C 1
ATOM 611 O O . PHE A 1 84 ? 13.016 1.116 1.608 1 98.31 84 PHE A O 1
ATOM 618 N N . SER A 1 85 ? 11.258 -0.159 1.52 1 98.88 85 SER A N 1
ATOM 619 C CA . SER A 1 85 ? 10.32 0.959 1.636 1 98.88 85 SER A CA 1
ATOM 620 C C . SER A 1 85 ? 10.539 1.727 2.936 1 98.88 85 SER A C 1
ATOM 622 O O . SER A 1 85 ? 10.508 2.959 2.949 1 98.88 85 SER A O 1
ATOM 624 N N . MET A 1 86 ? 10.758 1.022 4.051 1 98.88 86 MET A N 1
ATOM 625 C CA . MET A 1 86 ? 10.969 1.652 5.348 1 98.88 86 MET A CA 1
ATOM 626 C C . MET A 1 86 ? 12.258 2.469 5.352 1 98.88 86 MET A C 1
ATOM 628 O O . MET A 1 86 ? 12.297 3.578 5.887 1 98.88 86 MET A O 1
ATOM 632 N N . VAL A 1 87 ? 13.289 1.967 4.777 1 98.75 87 VAL A N 1
ATOM 633 C CA . VAL A 1 87 ? 14.57 2.658 4.73 1 98.75 87 VAL A CA 1
ATOM 634 C C . VAL A 1 87 ? 14.445 3.93 3.895 1 98.75 87 VAL A C 1
ATOM 636 O O . VAL A 1 87 ? 14.891 5 4.309 1 98.75 87 VAL A O 1
ATOM 639 N N . ILE A 1 88 ? 13.828 3.797 2.732 1 98.75 88 ILE A N 1
ATOM 640 C CA . ILE A 1 88 ? 13.703 4.965 1.869 1 98.75 88 ILE A CA 1
ATOM 641 C C . ILE A 1 88 ? 12.797 6 2.523 1 98.75 88 ILE A C 1
ATOM 643 O O . ILE A 1 88 ? 13.016 7.207 2.393 1 98.75 88 ILE A O 1
ATOM 647 N N . ALA A 1 89 ? 11.734 5.555 3.174 1 98.88 89 ALA A N 1
ATOM 648 C CA . ALA A 1 89 ? 10.859 6.48 3.889 1 98.88 89 ALA A CA 1
ATOM 649 C C . ALA A 1 89 ? 11.633 7.262 4.949 1 98.88 89 ALA A C 1
ATOM 651 O O . ALA A 1 89 ? 11.43 8.469 5.105 1 98.88 89 ALA A O 1
ATOM 652 N N . PHE A 1 90 ? 12.508 6.551 5.738 1 98.81 90 PHE A N 1
ATOM 653 C CA . PHE A 1 90 ? 13.352 7.203 6.734 1 98.81 90 PHE A CA 1
ATOM 654 C C . PHE A 1 90 ? 14.258 8.234 6.082 1 98.81 90 PHE A C 1
ATOM 656 O O . PHE A 1 90 ? 14.352 9.375 6.547 1 98.81 90 PHE A O 1
ATOM 663 N N . VAL A 1 91 ? 14.945 7.859 5.031 1 98.62 91 VAL A N 1
ATOM 664 C CA . VAL A 1 91 ? 15.875 8.734 4.332 1 98.62 91 VAL A CA 1
ATOM 665 C C . VAL A 1 91 ? 15.133 9.945 3.771 1 98.62 91 VAL A C 1
ATOM 667 O O . VAL A 1 91 ? 15.609 11.078 3.875 1 98.62 91 VAL A O 1
ATOM 670 N N . TYR A 1 92 ? 14.016 9.711 3.162 1 98.75 92 TYR A N 1
ATOM 671 C CA . TYR A 1 92 ? 13.188 10.781 2.609 1 98.75 92 TYR A CA 1
ATOM 672 C C . TYR A 1 92 ? 12.812 11.789 3.688 1 98.75 92 TYR A C 1
ATOM 674 O O . TYR A 1 92 ? 12.977 12.992 3.5 1 98.75 92 TYR A O 1
ATOM 682 N N . ALA A 1 93 ? 12.266 11.258 4.809 1 98.25 93 ALA A N 1
ATOM 683 C CA . ALA A 1 93 ? 11.867 12.148 5.898 1 98.25 93 ALA A CA 1
ATOM 684 C C . ALA A 1 93 ? 13.055 12.961 6.402 1 98.25 93 ALA A C 1
ATOM 686 O O . ALA A 1 93 ? 12.922 14.156 6.688 1 98.25 93 ALA A O 1
ATOM 687 N N . TRP A 1 94 ? 14.203 12.273 6.547 1 98.06 94 TRP A N 1
ATOM 688 C CA . TRP A 1 94 ? 15.43 12.922 6.996 1 98.06 94 TRP A CA 1
ATOM 689 C C . TRP A 1 94 ? 15.859 14.008 6.02 1 98.06 94 TRP A C 1
ATOM 691 O O . TRP A 1 94 ? 16.25 15.109 6.434 1 98.06 94 TRP A O 1
ATOM 701 N N . LEU A 1 95 ? 15.805 13.789 4.789 1 97.94 95 LEU A N 1
ATOM 702 C CA . LEU A 1 95 ? 16.25 14.727 3.762 1 97.94 95 LEU A CA 1
ATOM 703 C C . LEU A 1 95 ? 15.305 15.914 3.654 1 97.94 95 LEU A C 1
ATOM 705 O O . LEU A 1 95 ? 15.75 17.047 3.467 1 97.94 95 LEU A O 1
ATOM 709 N N . VAL A 1 96 ? 14.023 15.656 3.68 1 97.25 96 VAL A N 1
ATOM 710 C CA . VAL A 1 96 ? 13.039 16.734 3.537 1 97.25 96 VAL A CA 1
ATOM 711 C C . VAL A 1 96 ? 13.25 17.766 4.637 1 97.25 96 VAL A C 1
ATOM 713 O O . VAL A 1 96 ? 13.078 18.969 4.402 1 97.25 96 VAL A O 1
ATOM 716 N N . GLU A 1 97 ? 13.594 17.375 5.84 1 95.12 97 GLU A N 1
ATOM 717 C CA . GLU A 1 97 ? 13.797 18.297 6.953 1 95.12 97 GLU A CA 1
ATOM 718 C C . GLU A 1 97 ? 15.039 19.156 6.73 1 95.12 97 GLU A C 1
ATOM 720 O O . GLU A 1 97 ? 15.141 20.266 7.273 1 95.12 97 GLU A O 1
ATOM 725 N N . ARG A 1 98 ? 15.93 18.688 6.016 1 95.19 98 ARG A N 1
ATOM 726 C CA . ARG A 1 98 ? 17.203 19.375 5.797 1 95.19 98 ARG A CA 1
ATOM 727 C C . ARG A 1 98 ? 17.172 20.172 4.496 1 95.19 98 ARG A C 1
ATOM 729 O O . ARG A 1 98 ? 17.844 21.188 4.371 1 95.19 98 ARG A O 1
ATOM 736 N N . CYS A 1 99 ? 16.406 19.656 3.564 1 96.38 99 CYS A N 1
ATOM 737 C CA . CYS A 1 99 ? 16.234 20.297 2.268 1 96.38 99 CYS A CA 1
ATOM 738 C C . CYS A 1 99 ? 14.789 20.188 1.787 1 96.38 99 CYS A C 1
ATOM 740 O O . CYS A 1 99 ? 14.414 19.203 1.159 1 96.38 99 CYS A O 1
ATOM 742 N N . SER A 1 100 ? 14.023 21.203 1.881 1 94.12 100 SER A N 1
ATOM 743 C CA . SER A 1 100 ? 12.594 21.188 1.617 1 94.12 100 SER A CA 1
ATOM 744 C C . SER A 1 100 ? 12.305 20.906 0.145 1 94.12 100 SER A C 1
ATOM 746 O O . SER A 1 100 ? 11.211 20.453 -0.206 1 94.12 100 SER A O 1
ATOM 748 N N . LYS A 1 101 ? 13.242 21.141 -0.716 1 95.94 101 LYS A N 1
ATOM 749 C CA . LYS A 1 101 ? 13.078 20.891 -2.143 1 95.94 101 LYS A CA 1
ATOM 750 C C . LYS A 1 101 ? 12.844 19.406 -2.41 1 95.94 101 LYS A C 1
ATOM 752 O O . LYS A 1 101 ? 12.242 19.031 -3.422 1 95.94 101 LYS A O 1
ATOM 757 N N . VAL A 1 102 ? 13.266 18.578 -1.538 1 97.38 102 VAL A N 1
ATOM 758 C CA . VAL A 1 102 ? 13.094 17.125 -1.666 1 97.38 102 VAL A CA 1
ATOM 759 C C . VAL A 1 102 ? 11.609 16.781 -1.617 1 97.38 102 VAL A C 1
ATOM 761 O O . VAL A 1 102 ? 11.172 15.828 -2.26 1 97.38 102 VAL A O 1
ATOM 764 N N . GLY A 1 103 ? 10.867 17.562 -0.979 1 97.31 103 GLY A N 1
ATOM 765 C CA . GLY A 1 103 ? 9.461 17.266 -0.763 1 97.31 103 GLY A CA 1
ATOM 766 C C . GLY A 1 103 ? 8.547 17.953 -1.766 1 97.31 103 GLY A C 1
ATOM 767 O O . GLY A 1 103 ? 7.324 17.891 -1.64 1 97.31 103 GLY A O 1
ATOM 768 N N . VAL A 1 104 ? 9.133 18.594 -2.768 1 97.38 104 VAL A N 1
ATOM 769 C CA . VAL A 1 104 ? 8.312 19.297 -3.738 1 97.38 104 VAL A CA 1
ATOM 770 C C . VAL A 1 104 ? 7.41 18.312 -4.477 1 97.38 104 VAL A C 1
ATOM 772 O O . VAL A 1 104 ? 7.812 17.172 -4.738 1 97.38 104 VAL A O 1
ATOM 775 N N . TRP A 1 105 ? 6.191 18.672 -4.859 1 97.5 105 TRP A N 1
ATOM 776 C CA . TRP A 1 105 ? 5.176 17.844 -5.5 1 97.5 105 TRP A CA 1
ATOM 777 C C . TRP A 1 105 ? 5 16.516 -4.754 1 97.5 105 TRP A C 1
ATOM 779 O O . TRP A 1 105 ? 4.969 15.453 -5.367 1 97.5 105 TRP A O 1
ATOM 789 N N . TRP A 1 106 ? 5.102 16.672 -3.502 1 97.56 106 TRP A N 1
ATOM 790 C CA . TRP A 1 106 ? 4.82 15.586 -2.566 1 97.56 106 TRP A CA 1
ATOM 791 C C . TRP A 1 106 ? 5.855 14.477 -2.695 1 97.56 106 TRP A C 1
ATOM 793 O O . TRP A 1 106 ? 5.531 13.297 -2.543 1 97.56 106 TRP A O 1
ATOM 803 N N . GLY A 1 107 ? 7.02 14.828 -3.135 1 98.5 107 GLY A N 1
ATOM 804 C CA . GLY A 1 107 ? 8.141 13.898 -3.143 1 98.5 107 GLY A CA 1
ATOM 805 C C . GLY A 1 107 ? 8.258 13.109 -4.434 1 98.5 107 GLY A C 1
ATOM 806 O O . GLY A 1 107 ? 9.188 12.328 -4.609 1 98.5 107 GLY A O 1
ATOM 807 N N . VAL A 1 108 ? 7.418 13.312 -5.387 1 98.81 108 VAL A N 1
ATOM 808 C CA . VAL A 1 108 ? 7.32 12.484 -6.582 1 98.81 108 VAL A CA 1
ATOM 809 C C . VAL A 1 108 ? 8.609 12.586 -7.395 1 98.81 108 VAL A C 1
ATOM 811 O O . VAL A 1 108 ? 9.18 11.578 -7.797 1 98.81 108 VAL A O 1
ATOM 814 N N . PRO A 1 109 ? 9.164 13.812 -7.652 1 98.62 109 PRO A N 1
ATOM 815 C CA . PRO A 1 109 ? 10.43 13.883 -8.383 1 98.62 109 PRO A CA 1
ATOM 816 C C . PRO A 1 109 ? 11.555 13.133 -7.68 1 98.62 109 PRO A C 1
ATOM 818 O O . PRO A 1 109 ? 12.359 12.453 -8.328 1 98.62 109 PRO A O 1
ATOM 821 N N . PHE A 1 110 ? 11.617 13.258 -6.395 1 98.56 110 PHE A N 1
ATOM 822 C CA . PHE A 1 110 ? 12.609 12.531 -5.613 1 98.56 110 PHE A CA 1
ATOM 823 C C . PHE A 1 110 ? 12.5 11.031 -5.863 1 98.56 110 PHE A C 1
ATOM 825 O O . PHE A 1 110 ? 13.5 10.359 -6.09 1 98.56 110 PHE A O 1
ATOM 832 N N . ALA A 1 111 ? 11.305 10.5 -5.797 1 98.75 111 ALA A N 1
ATOM 833 C CA .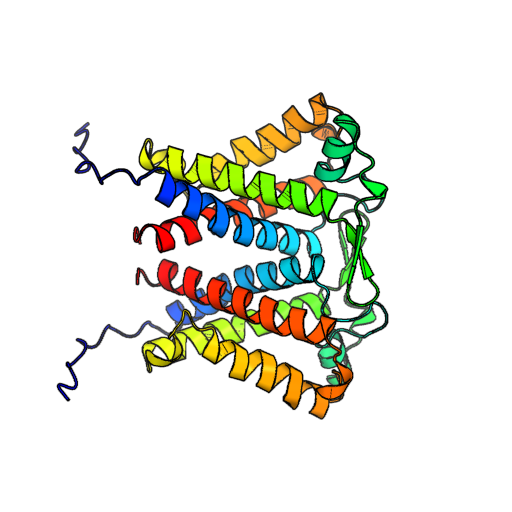 ALA A 1 111 ? 11.094 9.062 -5.906 1 98.75 111 ALA A CA 1
ATOM 834 C C . ALA A 1 111 ? 11.344 8.57 -7.328 1 98.75 111 ALA A C 1
ATOM 836 O O . ALA A 1 111 ? 11.852 7.469 -7.535 1 98.75 111 ALA A O 1
ATOM 837 N N . TRP A 1 112 ? 10.898 9.352 -8.336 1 98.56 112 TRP A N 1
ATOM 838 C CA . TRP A 1 112 ? 11.172 8.969 -9.719 1 98.56 112 TRP A CA 1
ATOM 839 C C . TRP A 1 112 ? 12.672 8.906 -9.977 1 98.56 112 TRP A C 1
ATOM 841 O O . TRP A 1 112 ? 13.148 7.988 -10.648 1 98.56 112 TRP A O 1
ATOM 851 N N . ILE A 1 113 ? 13.414 9.781 -9.461 1 98 113 ILE A N 1
ATOM 852 C CA . ILE A 1 113 ? 14.859 9.812 -9.648 1 98 113 ILE A CA 1
ATOM 853 C C . ILE A 1 113 ? 15.508 8.664 -8.883 1 98 113 ILE A C 1
ATOM 855 O O . ILE A 1 113 ? 16.359 7.949 -9.43 1 98 113 ILE A O 1
ATOM 859 N N . THR A 1 114 ? 15.117 8.445 -7.684 1 97.44 114 THR A N 1
ATOM 860 C CA . THR A 1 114 ? 15.812 7.492 -6.828 1 97.44 114 THR A CA 1
ATOM 861 C C . THR A 1 114 ? 15.297 6.074 -7.062 1 97.44 114 THR A C 1
ATOM 863 O O . THR A 1 114 ? 16.078 5.148 -7.27 1 97.44 114 THR A O 1
ATOM 866 N N . ALA A 1 115 ? 14.023 5.902 -7.094 1 96.56 115 ALA A N 1
ATOM 867 C CA . ALA A 1 115 ? 13.477 4.551 -7.18 1 96.56 115 ALA A CA 1
ATOM 868 C C . ALA A 1 115 ? 13.258 4.137 -8.633 1 96.56 115 ALA A C 1
ATOM 870 O O . ALA A 1 115 ? 13.758 3.096 -9.07 1 96.56 115 ALA A O 1
ATOM 871 N N . THR A 1 116 ? 12.578 4.922 -9.406 1 95.94 116 THR A N 1
ATOM 872 C CA . THR A 1 116 ? 12.281 4.535 -10.781 1 95.94 116 THR A CA 1
ATOM 873 C C . THR A 1 116 ? 13.562 4.492 -11.617 1 95.94 116 THR A C 1
ATOM 875 O O . THR A 1 116 ? 13.891 3.455 -12.203 1 95.94 116 THR A O 1
ATOM 878 N N . ILE A 1 117 ? 14.273 5.539 -11.664 1 96.31 117 ILE A N 1
ATOM 879 C CA . ILE A 1 117 ? 15.484 5.594 -12.469 1 96.31 117 ILE A CA 1
ATOM 880 C C . ILE A 1 117 ? 16.641 4.965 -11.703 1 96.31 117 ILE A C 1
ATOM 882 O O . ILE A 1 117 ? 17.297 4.035 -12.195 1 96.31 117 ILE A O 1
ATOM 886 N N . GLY A 1 118 ? 16.891 5.387 -10.523 1 96.56 118 GLY A N 1
ATOM 887 C CA . GLY A 1 118 ? 18.016 4.91 -9.734 1 96.56 118 GLY A CA 1
ATOM 888 C C . GLY A 1 118 ? 17.984 3.416 -9.469 1 96.56 118 GLY A C 1
ATOM 889 O O . GLY A 1 118 ? 18.906 2.688 -9.836 1 96.56 118 GLY A O 1
ATOM 890 N N . ALA A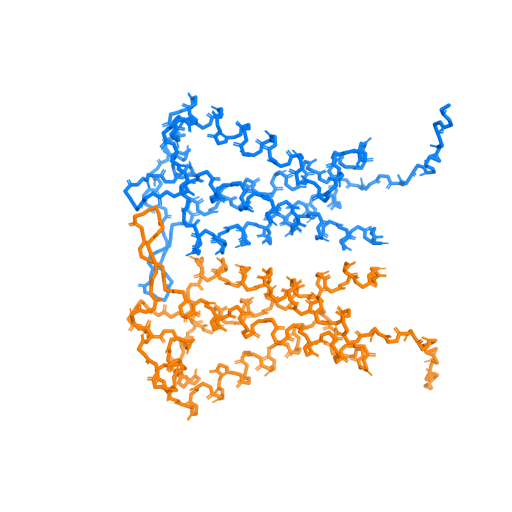 1 119 ? 16.969 2.98 -8.859 1 95.5 119 ALA A N 1
ATOM 891 C CA . ALA A 1 119 ? 16.891 1.568 -8.5 1 95.5 119 ALA A CA 1
ATOM 892 C C . ALA A 1 119 ? 16.5 0.711 -9.695 1 95.5 119 ALA A C 1
ATOM 894 O O . ALA A 1 119 ? 17.266 -0.166 -10.117 1 95.5 119 ALA A O 1
ATOM 895 N N . HIS A 1 120 ? 15.469 0.983 -10.406 1 94.75 120 HIS A N 1
ATOM 896 C CA . HIS A 1 120 ? 14.891 0.078 -11.391 1 94.75 120 HIS A CA 1
ATOM 897 C C . HIS A 1 120 ? 15.633 0.168 -12.719 1 94.75 120 HIS A C 1
ATOM 899 O O . HIS A 1 120 ? 15.766 -0.829 -13.438 1 94.75 120 HIS A O 1
ATOM 905 N N . CYS A 1 121 ? 16.172 1.327 -13.055 1 95.12 121 CYS A N 1
ATOM 906 C CA . CYS A 1 121 ? 16.781 1.473 -14.367 1 95.12 121 CYS A CA 1
ATOM 907 C C . CYS A 1 121 ? 18.297 1.329 -14.273 1 95.12 121 CYS A C 1
ATOM 909 O O . CYS A 1 121 ? 18.953 1.04 -15.273 1 95.12 121 CYS A O 1
ATOM 911 N N . ILE A 1 122 ? 18.844 1.44 -13.094 1 96.94 122 ILE A N 1
ATOM 912 C CA . ILE A 1 122 ? 20.297 1.46 -13.016 1 96.94 122 ILE A CA 1
ATOM 913 C C . ILE A 1 122 ? 20.781 0.347 -12.094 1 96.94 122 ILE A C 1
ATOM 915 O O . ILE A 1 122 ? 21.359 -0.637 -12.547 1 96.94 122 ILE A O 1
ATOM 919 N N . VAL A 1 123 ? 20.453 0.375 -10.828 1 97.19 123 VAL A N 1
ATOM 920 C CA . VAL A 1 123 ? 21.047 -0.483 -9.812 1 97.19 123 VAL A CA 1
ATOM 921 C C . VAL A 1 123 ? 20.641 -1.934 -10.047 1 97.19 123 VAL A C 1
ATOM 923 O O . VAL A 1 123 ? 21.484 -2.832 -10.062 1 97.19 123 VAL A O 1
ATOM 926 N N . LEU A 1 124 ? 19.391 -2.193 -10.266 1 96.75 124 LEU A N 1
ATOM 927 C CA . LEU A 1 124 ? 18.906 -3.564 -10.367 1 96.75 124 LEU A CA 1
ATOM 928 C C . LEU A 1 124 ? 19.453 -4.246 -11.617 1 96.75 124 LEU A C 1
ATOM 930 O O . LEU A 1 124 ? 19.938 -5.379 -11.547 1 96.75 124 LEU A O 1
ATOM 934 N N . PRO A 1 125 ? 19.453 -3.561 -12.703 1 96.31 125 PRO A N 1
ATOM 935 C CA . PRO A 1 125 ? 20.078 -4.168 -13.875 1 96.31 125 PRO A CA 1
ATOM 936 C C . PRO A 1 125 ? 21.578 -4.395 -13.695 1 96.31 125 PRO A C 1
ATOM 938 O O . PRO A 1 125 ? 22.109 -5.414 -14.133 1 96.31 125 PRO A O 1
ATOM 941 N N . LEU A 1 126 ? 22.25 -3.523 -13.07 1 97 126 LEU A N 1
ATOM 942 C CA . LEU A 1 126 ? 23.688 -3.654 -12.844 1 97 126 LEU A CA 1
ATOM 943 C C . LEU A 1 126 ? 24 -4.863 -11.969 1 97 126 LEU A C 1
ATOM 945 O O . LEU A 1 126 ? 25.031 -5.512 -12.133 1 97 126 LEU A O 1
ATOM 949 N N . LEU A 1 127 ? 23.078 -5.172 -11.094 1 97.31 127 LEU A N 1
ATOM 950 C CA . LEU A 1 127 ? 23.25 -6.305 -10.188 1 97.31 127 LEU A CA 1
ATOM 951 C C . LEU A 1 127 ? 22.766 -7.598 -10.844 1 97.31 127 LEU A C 1
ATOM 953 O O . LEU A 1 127 ? 22.938 -8.68 -10.281 1 97.31 127 LEU A O 1
ATOM 957 N N . GLY A 1 128 ? 22.062 -7.465 -11.93 1 96 128 GLY A N 1
ATOM 958 C CA . GLY A 1 128 ? 21.594 -8.625 -12.664 1 96 128 GLY A CA 1
ATOM 959 C C . GLY A 1 128 ? 20.281 -9.18 -12.117 1 96 128 GLY A C 1
ATOM 960 O O . GLY A 1 128 ? 19.938 -10.328 -12.391 1 96 128 GLY A O 1
ATOM 961 N N . ILE A 1 129 ? 19.562 -8.375 -11.336 1 95.62 129 ILE A N 1
ATOM 962 C CA . ILE A 1 129 ? 18.359 -8.898 -10.703 1 95.62 129 ILE A CA 1
ATOM 963 C C . ILE A 1 129 ? 17.141 -8.156 -11.219 1 95.62 129 ILE A C 1
ATOM 965 O O . ILE A 1 129 ? 16.078 -8.188 -10.594 1 95.62 129 ILE A O 1
ATOM 969 N N . GLY A 1 130 ? 17.312 -7.422 -12.273 1 94.06 130 GLY A N 1
ATOM 970 C CA . GLY A 1 130 ? 16.25 -6.73 -12.992 1 94.06 130 GLY A CA 1
ATOM 971 C C . GLY A 1 130 ? 16.547 -6.57 -14.469 1 94.06 130 GLY A C 1
ATOM 972 O O . GLY A 1 130 ? 17.688 -6.727 -14.906 1 94.06 130 GLY A O 1
ATOM 973 N N . PRO A 1 131 ? 15.578 -6.309 -15.203 1 94.12 131 PRO A N 1
ATOM 974 C CA . PRO A 1 131 ? 15.781 -6.098 -16.641 1 94.12 131 PRO A CA 1
ATOM 975 C C . PRO A 1 131 ? 16.484 -4.777 -16.938 1 94.12 131 PRO A C 1
ATOM 977 O O . PRO A 1 131 ? 16.438 -3.844 -16.141 1 94.12 131 PRO A O 1
ATOM 980 N N . ARG A 1 132 ? 17.156 -4.77 -18.094 1 94.75 132 ARG A N 1
ATOM 981 C CA . ARG A 1 132 ? 17.656 -3.494 -18.594 1 94.75 132 ARG A CA 1
ATOM 982 C C . ARG A 1 132 ? 16.5 -2.543 -18.891 1 94.75 132 ARG A C 1
ATOM 984 O O . ARG A 1 132 ? 15.375 -2.98 -19.141 1 94.75 132 ARG A O 1
ATOM 991 N N . PRO A 1 133 ? 16.75 -1.263 -18.859 1 93.88 133 PRO A N 1
ATOM 992 C CA . PRO A 1 133 ? 15.688 -0.279 -19.031 1 93.88 133 PRO A CA 1
ATOM 993 C C . PRO A 1 133 ? 14.891 -0.5 -20.312 1 93.88 133 PRO A C 1
ATOM 995 O O . PRO A 1 133 ? 13.664 -0.358 -20.312 1 93.88 133 PRO A O 1
ATOM 998 N N . TRP A 1 134 ? 15.531 -0.908 -21.344 1 94.5 134 TRP A N 1
ATOM 999 C CA . TRP A 1 134 ? 14.852 -1.079 -22.625 1 94.5 134 TRP A CA 1
ATOM 1000 C C . TRP A 1 134 ? 14.156 -2.434 -22.688 1 94.5 134 TRP A C 1
ATOM 1002 O O . TRP A 1 134 ? 13.422 -2.715 -23.641 1 94.5 134 TRP A O 1
ATOM 1012 N N . ASP A 1 135 ? 14.305 -3.24 -21.719 1 94.75 135 ASP A N 1
ATOM 1013 C CA . ASP A 1 135 ? 13.664 -4.551 -21.672 1 94.75 135 ASP A CA 1
ATOM 1014 C C . ASP A 1 135 ? 12.5 -4.559 -20.688 1 94.75 135 ASP A C 1
ATOM 1016 O O . ASP A 1 135 ? 11.781 -5.559 -20.578 1 94.75 135 ASP A O 1
ATOM 1020 N N . ILE A 1 136 ? 12.242 -3.562 -19.984 1 93.25 136 ILE A N 1
ATOM 1021 C CA . ILE A 1 136 ? 11.172 -3.473 -19 1 93.25 136 ILE A CA 1
ATOM 1022 C C . ILE A 1 136 ? 9.812 -3.521 -19.688 1 93.25 136 ILE A C 1
ATOM 1024 O O . ILE A 1 136 ? 8.859 -4.09 -19.156 1 93.25 136 ILE A O 1
ATOM 1028 N N . GLY A 1 137 ? 9.695 -3.01 -20.906 1 94.44 137 GLY A N 1
ATOM 1029 C CA . GLY A 1 137 ? 8.438 -2.904 -21.625 1 94.44 137 GLY A CA 1
ATOM 1030 C C . GLY A 1 137 ? 7.582 -1.735 -21.172 1 94.44 137 GLY A C 1
ATOM 1031 O O . GLY A 1 137 ? 7.805 -1.18 -20.094 1 94.44 137 GLY A O 1
ATOM 1032 N N . THR A 1 138 ? 6.613 -1.395 -21.953 1 96.75 138 THR A N 1
ATOM 1033 C CA . THR A 1 138 ? 5.746 -0.254 -21.688 1 96.75 138 THR A CA 1
ATOM 1034 C C . THR A 1 138 ? 4.922 -0.49 -20.422 1 96.75 138 THR A C 1
ATOM 1036 O O . THR A 1 138 ? 4.805 0.397 -19.578 1 96.75 138 THR A O 1
ATOM 1039 N N . ASP A 1 139 ? 4.344 -1.715 -20.328 1 97.69 139 ASP A N 1
ATOM 1040 C CA . ASP A 1 139 ? 3.533 -2.035 -19.156 1 97.69 139 ASP A CA 1
ATOM 1041 C C . ASP A 1 139 ? 4.359 -1.938 -17.875 1 97.69 139 ASP A C 1
ATOM 1043 O O . ASP A 1 139 ? 3.914 -1.344 -16.891 1 97.69 139 ASP A O 1
ATOM 1047 N N . GLY A 1 140 ? 5.52 -2.533 -17.938 1 97.12 140 GLY A N 1
ATOM 1048 C CA . GLY A 1 140 ? 6.398 -2.494 -16.781 1 97.12 140 GLY A CA 1
ATOM 1049 C C . GLY A 1 140 ? 6.781 -1.085 -16.375 1 97.12 140 GLY A C 1
ATOM 1050 O O . GLY A 1 140 ? 6.781 -0.756 -15.18 1 97.12 140 GLY A O 1
ATOM 1051 N N . PHE A 1 141 ? 7.086 -0.294 -17.312 1 96.06 141 PHE A N 1
ATOM 1052 C CA . PHE A 1 141 ? 7.473 1.083 -17.031 1 96.06 141 PHE A CA 1
ATOM 1053 C C . PHE A 1 141 ? 6.305 1.865 -16.438 1 96.06 141 PHE A C 1
ATOM 1055 O O . PHE A 1 141 ? 6.48 2.633 -15.5 1 96.06 141 PHE A O 1
ATOM 1062 N N . ILE A 1 142 ? 5.137 1.74 -17.016 1 97.69 142 ILE A N 1
ATOM 1063 C CA . ILE A 1 142 ? 3.947 2.406 -16.5 1 97.69 142 ILE A CA 1
ATOM 1064 C C . ILE A 1 142 ? 3.713 1.995 -15.039 1 97.69 142 ILE A C 1
ATOM 1066 O O . ILE A 1 142 ? 3.445 2.842 -14.188 1 97.69 142 ILE A O 1
ATOM 1070 N N . SER A 1 143 ? 3.822 0.703 -14.805 1 98.12 143 SER A N 1
ATOM 1071 C CA . SER A 1 143 ? 3.631 0.206 -13.445 1 98.12 143 SER A CA 1
ATOM 1072 C C . SER A 1 143 ? 4.621 0.849 -12.477 1 98.12 143 SER A C 1
ATOM 1074 O O . SER A 1 143 ? 4.23 1.334 -11.414 1 98.12 143 SER A O 1
ATOM 1076 N N . GLU A 1 144 ? 5.863 0.879 -12.859 1 97 144 GLU A N 1
ATOM 1077 C CA . GLU A 1 144 ? 6.895 1.438 -11.984 1 97 144 GLU A CA 1
ATOM 1078 C C . GLU A 1 144 ? 6.715 2.945 -11.82 1 97 144 GLU A C 1
ATOM 1080 O O . GLU A 1 144 ? 6.875 3.477 -10.719 1 97 144 GLU A O 1
ATOM 1085 N N . PHE A 1 145 ? 6.43 3.6 -12.867 1 98 145 PHE A N 1
ATOM 1086 C CA . PHE A 1 145 ? 6.293 5.051 -12.875 1 98 145 PHE A CA 1
ATOM 1087 C C . PHE A 1 145 ? 5.102 5.484 -12.023 1 98 145 PHE A C 1
ATOM 1089 O O . PHE A 1 145 ? 5.242 6.328 -11.133 1 98 145 PHE A O 1
ATOM 1096 N N . VAL A 1 146 ? 3.951 4.91 -12.242 1 98.62 146 VAL A N 1
ATOM 1097 C CA . VAL A 1 146 ? 2.721 5.246 -11.539 1 98.62 146 VAL A CA 1
ATOM 1098 C C . VAL A 1 146 ? 2.793 4.738 -10.102 1 98.62 146 VAL A C 1
ATOM 1100 O O . VAL A 1 146 ? 2.475 5.469 -9.156 1 98.62 146 VAL A O 1
ATOM 1103 N N . GLY A 1 147 ? 3.279 3.518 -9.969 1 98.62 147 GLY A N 1
ATOM 1104 C CA . GLY A 1 147 ? 3.381 2.928 -8.641 1 98.62 147 GLY A CA 1
ATOM 1105 C C . GLY A 1 147 ? 4.328 3.68 -7.727 1 98.62 147 GLY A C 1
ATOM 1106 O O . GLY A 1 147 ? 4.047 3.848 -6.539 1 98.62 147 GLY A O 1
ATOM 1107 N N . THR A 1 148 ? 5.402 4.121 -8.258 1 98.75 148 THR A N 1
ATOM 1108 C CA . THR A 1 148 ? 6.391 4.852 -7.473 1 98.75 148 THR A CA 1
ATOM 1109 C C . THR A 1 148 ? 5.84 6.207 -7.035 1 98.75 148 THR A C 1
ATOM 1111 O O . THR A 1 148 ? 6.082 6.645 -5.906 1 98.75 148 THR A O 1
ATOM 1114 N N . ALA A 1 149 ? 5.125 6.832 -7.898 1 98.88 149 ALA A N 1
ATOM 1115 C CA . ALA A 1 149 ? 4.52 8.117 -7.559 1 98.88 149 ALA A CA 1
ATOM 1116 C C . ALA A 1 149 ? 3.535 7.977 -6.402 1 98.88 149 ALA A C 1
ATOM 1118 O O . ALA A 1 149 ? 3.564 8.758 -5.453 1 98.88 149 ALA A O 1
ATOM 1119 N N . ILE A 1 150 ? 2.697 6.988 -6.473 1 98.88 150 ILE A N 1
ATOM 1120 C CA . ILE A 1 150 ? 1.689 6.77 -5.438 1 98.88 150 ILE A CA 1
ATOM 1121 C C . ILE A 1 150 ? 2.365 6.328 -4.145 1 98.88 150 ILE A C 1
ATOM 1123 O O . ILE A 1 150 ? 1.949 6.723 -3.053 1 98.88 150 ILE A O 1
ATOM 1127 N N . TRP A 1 151 ? 3.395 5.551 -4.301 1 98.88 151 TRP A N 1
ATOM 1128 C CA . TRP A 1 151 ? 4.191 5.07 -3.178 1 98.88 151 TRP A CA 1
ATOM 1129 C C . TRP A 1 151 ? 4.773 6.234 -2.385 1 98.88 151 TRP A C 1
ATOM 1131 O O . TRP A 1 151 ? 4.559 6.34 -1.175 1 98.88 151 TRP A O 1
ATOM 1141 N N . ILE A 1 152 ? 5.441 7.18 -3 1 98.94 152 ILE A N 1
ATOM 1142 C CA . ILE A 1 152 ? 6.105 8.273 -2.297 1 98.94 152 ILE A CA 1
ATOM 1143 C C . ILE A 1 152 ? 5.062 9.273 -1.799 1 98.94 152 ILE A C 1
ATOM 1145 O O . ILE A 1 152 ? 5.238 9.883 -0.743 1 98.94 152 ILE A O 1
ATOM 1149 N N . TRP A 1 153 ? 4.027 9.477 -2.572 1 98.81 153 TRP A N 1
ATOM 1150 C CA . TRP A 1 153 ? 2.945 10.336 -2.104 1 98.81 153 TRP A CA 1
ATOM 1151 C C . TRP A 1 153 ? 2.406 9.852 -0.762 1 98.81 153 TRP A C 1
ATOM 1153 O O . TRP A 1 153 ? 2.096 10.656 0.118 1 98.81 153 TRP A O 1
ATOM 1163 N N . THR A 1 154 ? 2.293 8.555 -0.629 1 98.88 154 THR A N 1
ATOM 1164 C CA . THR A 1 154 ? 1.832 7.953 0.617 1 98.88 154 THR A CA 1
ATOM 1165 C C . THR A 1 154 ? 2.83 8.211 1.742 1 98.88 154 THR A C 1
ATOM 1167 O O . THR A 1 154 ? 2.439 8.539 2.863 1 98.88 154 THR A O 1
ATOM 1170 N N . ILE A 1 155 ? 4.047 8.039 1.431 1 98.81 155 ILE A N 1
ATOM 1171 C CA . ILE A 1 155 ? 5.074 8.312 2.428 1 98.81 155 ILE A CA 1
ATOM 1172 C C . ILE A 1 155 ? 4.961 9.766 2.898 1 98.81 155 ILE A C 1
ATOM 1174 O O . ILE A 1 155 ? 4.969 10.031 4.102 1 98.81 155 ILE A O 1
ATOM 1178 N N . GLU A 1 156 ? 4.898 10.672 1.983 1 98.38 156 GLU A N 1
ATOM 1179 C CA . GLU A 1 156 ? 4.797 12.086 2.32 1 98.38 156 GLU A CA 1
ATOM 1180 C C . GLU A 1 156 ? 3.545 12.375 3.145 1 98.38 156 GLU A C 1
ATOM 1182 O O . GLU A 1 156 ? 3.58 13.172 4.082 1 98.38 156 GLU A O 1
ATOM 1187 N N . CYS A 1 157 ? 2.482 11.734 2.768 1 97.75 157 CYS A N 1
ATOM 1188 C CA . CYS A 1 157 ? 1.23 11.898 3.5 1 97.75 157 CYS A CA 1
ATOM 1189 C C . CYS A 1 157 ? 1.39 11.477 4.953 1 97.75 157 CYS A C 1
ATOM 1191 O O . CYS A 1 157 ? 1.036 12.227 5.867 1 97.75 157 CYS A O 1
ATOM 1193 N N . VAL A 1 158 ? 1.899 10.344 5.195 1 98.31 158 VAL A N 1
ATOM 1194 C CA . VAL A 1 158 ? 2.062 9.805 6.543 1 98.31 158 VAL A CA 1
ATOM 1195 C C . VAL A 1 158 ? 3.088 10.641 7.309 1 98.31 158 VAL A C 1
ATOM 1197 O O . VAL A 1 158 ? 2.916 10.906 8.5 1 98.31 158 VAL A O 1
ATOM 1200 N N . ARG A 1 159 ? 4.133 11.016 6.637 1 97.88 159 ARG A N 1
ATOM 1201 C CA . ARG A 1 159 ? 5.141 11.867 7.258 1 97.88 159 ARG A CA 1
ATOM 1202 C C . ARG A 1 159 ? 4.516 13.141 7.816 1 97.88 159 ARG A C 1
ATOM 1204 O O . ARG A 1 159 ? 4.793 13.531 8.953 1 97.88 159 ARG A O 1
ATOM 1211 N N . ARG A 1 160 ? 3.703 13.773 7.043 1 96.38 160 ARG A N 1
ATOM 1212 C CA . ARG A 1 160 ? 3.078 15.031 7.441 1 96.38 160 ARG A CA 1
ATOM 1213 C C . ARG A 1 160 ? 2.176 14.836 8.656 1 96.38 160 ARG A C 1
ATOM 1215 O O . ARG A 1 160 ? 2.127 15.68 9.547 1 96.38 160 ARG A O 1
ATOM 1222 N N . VAL A 1 161 ? 1.488 13.719 8.633 1 96.44 161 VAL A N 1
ATOM 1223 C CA . VAL A 1 161 ? 0.595 13.43 9.75 1 96.44 161 VAL A CA 1
ATOM 1224 C C . VAL A 1 161 ? 1.413 13.172 11.008 1 96.44 161 VAL A C 1
ATOM 1226 O O . VAL A 1 161 ? 1.125 13.734 12.07 1 96.44 161 VAL A O 1
ATOM 1229 N N . MET A 1 162 ? 2.4 12.391 10.883 1 96 162 MET A N 1
ATOM 1230 C CA . MET A 1 162 ? 3.166 11.969 12.055 1 96 162 MET A CA 1
ATOM 1231 C C . MET A 1 162 ? 3.994 13.125 12.609 1 96 162 MET A C 1
ATOM 1233 O O . MET A 1 162 ? 4.238 13.195 13.812 1 96 162 MET A O 1
ATOM 1237 N N . LEU A 1 163 ? 4.43 14.008 11.797 1 94.44 163 LEU A N 1
ATOM 1238 C CA . LEU A 1 163 ? 5.258 15.125 12.234 1 94.44 163 LEU A CA 1
ATOM 1239 C C . LEU A 1 163 ? 4.414 16.375 12.453 1 94.44 163 LEU A C 1
ATOM 1241 O O . LEU A 1 163 ? 4.945 17.438 12.773 1 94.44 163 LEU A O 1
ATOM 1245 N N . ARG A 1 164 ? 3.09 16.328 12.258 1 87.38 164 ARG A N 1
ATOM 1246 C CA . ARG A 1 164 ? 2.148 17.422 12.461 1 87.38 164 ARG A CA 1
ATOM 1247 C C . ARG A 1 164 ? 2.506 18.625 11.594 1 87.38 164 ARG A C 1
ATOM 1249 O O . ARG A 1 164 ? 2.57 19.75 12.078 1 87.38 164 ARG A O 1
ATOM 1256 N N . LYS A 1 165 ? 2.879 18.375 10.375 1 75.25 165 LYS A N 1
ATOM 1257 C CA . LYS A 1 165 ? 3.266 19.391 9.406 1 75.25 165 LYS A CA 1
ATOM 1258 C C . LYS A 1 165 ? 2.221 19.531 8.297 1 75.25 165 LYS A C 1
ATOM 1260 O O . LYS A 1 165 ? 2.539 19.375 7.117 1 75.25 165 LYS A O 1
ATOM 1265 N N . THR A 1 166 ? 0.973 19.641 8.695 1 68.12 166 THR A N 1
ATOM 1266 C CA . THR A 1 166 ? -0.053 19.797 7.668 1 68.12 166 THR A CA 1
ATOM 1267 C C . THR A 1 166 ? -0.37 21.281 7.438 1 68.12 166 THR A C 1
ATOM 1269 O O . THR A 1 166 ? -0.219 22.094 8.344 1 68.12 166 THR A O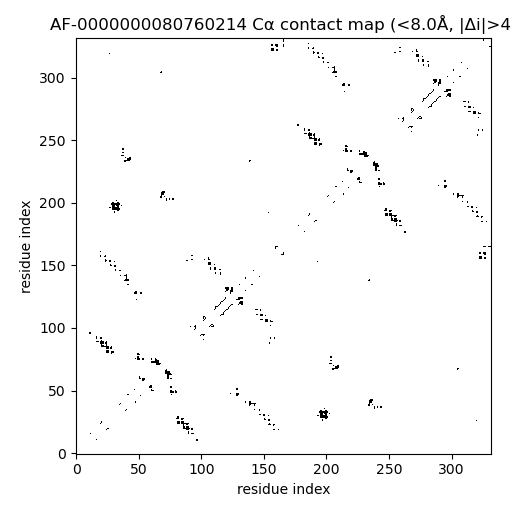 1
ATOM 1272 N N . VAL B 1 1 ? -19.688 19.719 33.25 1 29.2 1 VAL B N 1
ATOM 1273 C CA . VAL B 1 1 ? -19.422 19.125 31.953 1 29.2 1 VAL B CA 1
ATOM 1274 C C . VAL B 1 1 ? -19.359 20.219 30.891 1 29.2 1 VAL B C 1
ATOM 1276 O O . VAL B 1 1 ? -20.375 20.859 30.609 1 29.2 1 VAL B O 1
ATOM 1279 N N . ASN B 1 2 ? -18.438 21.172 31.047 1 29.53 2 ASN B N 1
ATOM 1280 C CA . ASN B 1 2 ? -18.172 22.219 30.078 1 29.53 2 ASN B CA 1
ATOM 1281 C C . ASN B 1 2 ? -18.219 21.688 28.641 1 29.53 2 ASN B C 1
ATOM 1283 O O . ASN B 1 2 ? -17.375 20.891 28.25 1 29.53 2 ASN B O 1
ATOM 1287 N N . LEU B 1 3 ? -19.406 21.484 28.109 1 34.12 3 LEU B N 1
ATOM 1288 C CA . LEU B 1 3 ? -19.641 21.312 26.672 1 34.12 3 LEU B CA 1
ATOM 1289 C C . LEU B 1 3 ? -18.812 22.312 25.875 1 34.12 3 LEU B C 1
ATOM 1291 O O . LEU B 1 3 ? -19.141 23.5 25.828 1 34.12 3 LEU B O 1
ATOM 1295 N N . THR B 1 4 ? -17.484 22.469 26.234 1 36.34 4 THR B N 1
ATOM 1296 C CA . THR B 1 4 ? -16.594 23.344 25.484 1 36.34 4 THR B CA 1
ATOM 1297 C C . THR B 1 4 ? -17.062 23.469 24.031 1 36.34 4 THR B C 1
ATOM 1299 O O . THR B 1 4 ? -17.391 22.469 23.391 1 36.34 4 THR B O 1
ATOM 1302 N N . SER B 1 5 ? -17.766 24.531 23.734 1 37.56 5 SER B N 1
ATOM 1303 C CA . SER B 1 5 ? -18.094 25.031 22.406 1 37.56 5 SER B CA 1
ATOM 1304 C C . SER B 1 5 ? -16.969 24.734 21.422 1 37.56 5 SER B C 1
ATOM 1306 O O . SER B 1 5 ? -15.867 25.266 21.547 1 37.56 5 SER B O 1
ATOM 1308 N N . MET B 1 6 ? -16.375 23.547 21.297 1 39.22 6 MET B N 1
ATOM 1309 C CA . MET B 1 6 ? -15.422 23.359 20.219 1 39.22 6 MET B CA 1
ATOM 1310 C C . MET B 1 6 ? -15.719 24.312 19.062 1 39.22 6 MET B C 1
ATOM 1312 O O . MET B 1 6 ? -16.859 24.359 18.578 1 39.22 6 MET B O 1
ATOM 1316 N N . ALA B 1 7 ? -15.406 25.469 19.125 1 43.44 7 ALA B N 1
ATOM 1317 C CA . ALA B 1 7 ? -15.398 26.453 18.062 1 43.44 7 ALA B CA 1
ATOM 1318 C C . ALA B 1 7 ? -15.664 25.812 16.703 1 43.44 7 ALA B C 1
ATOM 1320 O O . ALA B 1 7 ? -15.086 24.766 16.391 1 43.44 7 ALA B O 1
ATOM 1321 N N . GLY B 1 8 ? -16.906 25.766 16.062 1 50.5 8 GLY B N 1
ATOM 1322 C CA . GLY B 1 8 ? -17.625 25.203 14.938 1 50.5 8 GLY B CA 1
ATOM 1323 C C . GLY B 1 8 ? -16.766 25.016 13.703 1 50.5 8 GLY B C 1
ATOM 1324 O O . GLY B 1 8 ? -16.672 25.922 12.859 1 50.5 8 GLY B O 1
ATOM 1325 N N . GLU B 1 9 ? -15.688 24.312 13.805 1 61.19 9 GLU B N 1
ATOM 1326 C CA . GLU B 1 9 ? -14.844 24.141 12.625 1 61.19 9 GLU B CA 1
ATOM 1327 C C . GLU B 1 9 ? -15.688 24.016 11.359 1 61.19 9 GLU B C 1
ATOM 1329 O O . GLU B 1 9 ? -16.766 23.438 11.383 1 61.19 9 GLU B O 1
ATOM 1334 N N . ARG B 1 10 ? -15.578 24.984 10.461 1 74.56 10 ARG B N 1
ATOM 1335 C CA . ARG B 1 10 ? -16.312 25.031 9.195 1 74.56 10 ARG B CA 1
ATOM 1336 C C . ARG B 1 10 ? -16.328 23.672 8.516 1 74.56 10 ARG B C 1
ATOM 1338 O O . ARG B 1 10 ? -15.297 23 8.422 1 74.56 10 ARG B O 1
ATOM 1345 N N . LYS B 1 11 ? -17.547 23.234 8.406 1 89.81 11 LYS B N 1
ATOM 1346 C CA . LYS B 1 11 ? -17.734 21.984 7.68 1 89.81 11 LYS B CA 1
ATOM 1347 C C . LYS B 1 11 ? -17.266 22.109 6.234 1 89.81 11 LYS B C 1
ATOM 1349 O O . LYS B 1 11 ? -17.406 23.172 5.621 1 89.81 11 LYS B O 1
ATOM 1354 N N . SER B 1 12 ? -16.656 21.031 5.855 1 93.75 12 SER B N 1
ATOM 1355 C CA . SER B 1 12 ? -16.172 20.984 4.484 1 93.75 12 SER B CA 1
ATOM 1356 C C . SER B 1 12 ? -17.312 20.922 3.486 1 93.75 12 SER B C 1
ATOM 1358 O O . SER B 1 12 ? -18.406 20.453 3.814 1 93.75 12 SER B O 1
ATOM 1360 N N . SER B 1 13 ? -17.078 21.5 2.359 1 95.62 13 SER B N 1
ATOM 1361 C CA . SER B 1 13 ? -18.047 21.406 1.281 1 95.62 13 SER B CA 1
ATOM 1362 C C . SER B 1 13 ? -18.203 19.969 0.789 1 95.62 13 SER B C 1
ATOM 1364 O O . SER B 1 13 ? -17.328 19.125 1.046 1 95.62 13 SER B O 1
ATOM 1366 N N . PHE B 1 14 ? -19.281 19.688 0.063 1 96.44 14 PHE B N 1
ATOM 1367 C CA . PHE B 1 14 ? -19.5 18.375 -0.529 1 96.44 14 PHE B CA 1
ATOM 1368 C C . PHE B 1 14 ? -18.375 18 -1.47 1 96.44 14 PHE B C 1
ATOM 1370 O O . PHE B 1 14 ? -17.906 16.859 -1.473 1 96.44 14 PHE B O 1
ATOM 1377 N N . GLY B 1 15 ? -17.984 18.984 -2.307 1 97.5 15 GLY B N 1
ATOM 1378 C CA . GLY B 1 15 ? -16.891 18.75 -3.234 1 97.5 15 GLY B CA 1
ATOM 1379 C C . GLY B 1 15 ? -15.594 18.375 -2.545 1 97.5 15 GLY B C 1
ATOM 1380 O O . GLY B 1 15 ? -14.852 17.5 -3.031 1 97.5 15 GLY B O 1
ATOM 1381 N N . THR B 1 16 ? -15.289 19 -1.51 1 97.5 16 THR B N 1
ATOM 1382 C CA . THR B 1 16 ? -14.086 18.688 -0.734 1 97.5 16 THR B CA 1
ATOM 1383 C C . THR B 1 16 ? -14.156 17.281 -0.153 1 97.5 16 THR B C 1
ATOM 1385 O O . THR B 1 16 ? -13.188 16.531 -0.231 1 97.5 16 THR B O 1
ATOM 1388 N N . LEU B 1 17 ? -15.289 16.953 0.415 1 98.12 17 LEU B N 1
ATOM 1389 C CA . LEU B 1 17 ? -15.461 15.625 1.001 1 98.12 17 LEU B CA 1
ATOM 1390 C C . LEU B 1 17 ? -15.43 14.547 -0.075 1 98.12 17 LEU B C 1
ATOM 1392 O O . LEU B 1 17 ? -14.953 13.43 0.167 1 98.12 17 LEU B O 1
ATOM 1396 N N . LEU B 1 18 ? -15.984 14.852 -1.218 1 98.44 18 LEU B N 1
ATOM 1397 C CA . LEU B 1 18 ? -15.898 13.922 -2.338 1 98.44 18 LEU B CA 1
ATOM 1398 C C . LEU B 1 18 ? -14.445 13.672 -2.729 1 98.44 18 LEU B C 1
ATOM 1400 O O . LEU B 1 18 ? -14.062 12.539 -3.023 1 98.44 18 LEU B O 1
ATOM 1404 N N . GLY B 1 19 ? -13.688 14.75 -2.766 1 98.5 19 GLY B N 1
ATOM 1405 C CA . GLY B 1 19 ? -12.266 14.602 -3.027 1 98.5 19 GLY B CA 1
ATOM 1406 C C . GLY B 1 19 ? -11.57 13.703 -2.021 1 98.5 19 GLY B C 1
ATOM 1407 O O . GLY B 1 19 ? -10.75 12.867 -2.396 1 98.5 19 GLY B O 1
ATOM 1408 N N . VAL B 1 20 ? -11.883 13.898 -0.759 1 98.56 20 VAL B N 1
ATOM 1409 C CA . VAL B 1 20 ? -11.328 13.055 0.295 1 98.56 20 VAL B CA 1
ATOM 1410 C C . VAL B 1 20 ? -11.727 11.602 0.054 1 98.56 20 VAL B C 1
ATOM 1412 O O . VAL B 1 20 ? -10.898 10.695 0.153 1 98.56 20 VAL B O 1
ATOM 1415 N N . GLY B 1 21 ? -13.047 11.391 -0.211 1 98.81 21 GLY B N 1
ATOM 1416 C CA . GLY B 1 21 ? -13.531 10.047 -0.481 1 98.81 21 GLY B CA 1
ATOM 1417 C C . GLY B 1 21 ? -12.789 9.367 -1.616 1 98.81 21 GLY B C 1
ATOM 1418 O O . GLY B 1 21 ? -12.445 8.18 -1.521 1 98.81 21 GLY B O 1
ATOM 1419 N N . ILE B 1 22 ? -12.469 10.094 -2.637 1 98.88 22 ILE B N 1
ATOM 1420 C CA . ILE B 1 22 ? -11.828 9.539 -3.822 1 98.88 22 ILE B CA 1
ATOM 1421 C C . ILE B 1 22 ? -10.367 9.195 -3.508 1 98.88 22 ILE B C 1
ATOM 1423 O O . ILE B 1 22 ? -9.938 8.062 -3.707 1 98.88 22 ILE B O 1
ATOM 1427 N N . TRP B 1 23 ? -9.641 10.078 -2.916 1 98.62 23 TRP B N 1
ATOM 1428 C CA . TRP B 1 23 ? -8.203 9.883 -2.736 1 98.62 23 TRP B CA 1
ATOM 1429 C C . TRP B 1 23 ? -7.926 8.961 -1.554 1 98.62 23 TRP B C 1
ATOM 1431 O O . TRP B 1 23 ? -7.137 8.023 -1.665 1 98.62 23 TRP B O 1
ATOM 1441 N N . ALA B 1 24 ? -8.57 9.242 -0.441 1 98.88 24 ALA B N 1
ATOM 1442 C CA . ALA B 1 24 ? -8.391 8.375 0.721 1 98.88 24 ALA B CA 1
ATOM 1443 C C . ALA B 1 24 ? -8.891 6.965 0.436 1 98.88 24 ALA B C 1
ATOM 1445 O O . ALA B 1 24 ? -8.289 5.984 0.882 1 98.88 24 ALA B O 1
ATOM 1446 N N . GLY B 1 25 ? -10.023 6.945 -0.264 1 98.94 25 GLY B N 1
ATOM 1447 C CA . GLY B 1 25 ? -10.578 5.648 -0.62 1 98.94 25 GLY B CA 1
ATOM 1448 C C . GLY B 1 25 ? -9.68 4.848 -1.542 1 98.94 25 GLY B C 1
ATOM 1449 O O . GLY B 1 25 ? -9.492 3.646 -1.34 1 98.94 25 GLY B O 1
ATOM 1450 N N . PHE B 1 26 ? -9.141 5.496 -2.51 1 98.94 26 PHE B N 1
ATOM 1451 C CA . PHE B 1 26 ? -8.281 4.797 -3.451 1 98.94 26 PHE B CA 1
ATOM 1452 C C . PHE B 1 26 ? -7.012 4.305 -2.758 1 98.94 26 PHE B C 1
ATOM 1454 O O . PHE B 1 26 ? -6.66 3.129 -2.859 1 98.94 26 PHE B O 1
ATOM 1461 N N . ILE B 1 27 ? -6.344 5.168 -2.041 1 98.94 27 ILE B N 1
ATOM 1462 C CA . ILE B 1 27 ? -5.09 4.828 -1.379 1 98.94 27 ILE B CA 1
ATOM 1463 C C . ILE B 1 27 ? -5.328 3.709 -0.366 1 98.94 27 ILE B C 1
ATOM 1465 O O . ILE B 1 27 ? -4.547 2.758 -0.287 1 98.94 27 ILE B O 1
ATOM 1469 N N . SER B 1 28 ? -6.383 3.807 0.362 1 98.94 28 SER B N 1
ATOM 1470 C CA . SER B 1 28 ? -6.641 2.812 1.397 1 98.94 28 SER B CA 1
ATOM 1471 C C . SER B 1 28 ? -7.039 1.472 0.79 1 98.94 28 SER B C 1
ATOM 1473 O O . SER B 1 28 ? -6.738 0.416 1.353 1 98.94 28 SER B O 1
ATOM 1475 N N . ALA B 1 29 ? -7.73 1.497 -0.361 1 98.94 29 ALA B N 1
ATOM 1476 C CA . ALA B 1 29 ? -8.023 0.245 -1.055 1 98.94 29 ALA B CA 1
ATOM 1477 C C . ALA B 1 29 ? -6.734 -0.469 -1.458 1 98.94 29 ALA B C 1
ATOM 1479 O O . ALA B 1 29 ? -6.652 -1.698 -1.388 1 98.94 29 ALA B O 1
ATOM 1480 N N . MET B 1 30 ? -5.785 0.329 -1.899 1 98.94 30 MET B N 1
ATOM 1481 C CA . MET B 1 30 ? -4.496 -0.258 -2.256 1 98.94 30 MET B CA 1
ATOM 1482 C C . MET B 1 30 ? -3.807 -0.84 -1.026 1 98.94 30 MET B C 1
ATOM 1484 O O . MET B 1 30 ? -3.219 -1.921 -1.094 1 98.94 30 MET B O 1
ATOM 1488 N N . VAL B 1 31 ? -3.895 -0.135 0.044 1 98.94 31 VAL B N 1
ATOM 1489 C CA . VAL B 1 31 ? -3.303 -0.615 1.288 1 98.94 31 VAL B CA 1
ATOM 1490 C C . VAL B 1 31 ? -3.941 -1.944 1.686 1 98.94 31 VAL B C 1
ATOM 1492 O O . VAL B 1 31 ? -3.24 -2.893 2.045 1 98.94 31 VAL B O 1
ATOM 1495 N N . LYS B 1 32 ? -5.27 -1.954 1.648 1 98.81 32 LYS B N 1
ATOM 1496 C CA . LYS B 1 32 ? -5.977 -3.176 2.021 1 98.81 32 LYS B CA 1
ATOM 1497 C C . LYS B 1 32 ? -5.582 -4.34 1.118 1 98.81 32 LYS B C 1
ATOM 1499 O O . LYS B 1 32 ? -5.336 -5.449 1.597 1 98.81 32 LYS B O 1
ATOM 1504 N N . SER B 1 33 ? -5.512 -4.086 -0.145 1 98.62 33 SER B N 1
ATOM 1505 C CA . SER B 1 33 ? -5.082 -5.113 -1.09 1 98.62 33 SER B CA 1
ATOM 1506 C C . SER B 1 33 ? -3.654 -5.562 -0.807 1 98.62 33 SER B C 1
ATOM 1508 O O . SER B 1 33 ? -3.342 -6.754 -0.902 1 98.62 33 SER B O 1
ATOM 1510 N N . GLY B 1 34 ? -2.799 -4.637 -0.498 1 98.69 34 GLY B N 1
ATOM 1511 C CA . GLY B 1 34 ? -1.43 -4.977 -0.142 1 98.69 34 GLY B CA 1
ATOM 1512 C C . GLY B 1 34 ? -1.334 -5.848 1.099 1 98.69 34 GLY B C 1
ATOM 1513 O O . GLY B 1 34 ? -0.579 -6.82 1.123 1 98.69 34 GLY B O 1
ATOM 1514 N N . VAL B 1 35 ? -2.098 -5.531 2.076 1 98.75 35 VAL B N 1
ATOM 1515 C CA . VAL B 1 35 ? -2.111 -6.297 3.318 1 98.75 35 VAL B CA 1
ATOM 1516 C C . VAL B 1 35 ? -2.594 -7.719 3.045 1 98.75 35 VAL B C 1
ATOM 1518 O O . VAL B 1 35 ? -2.07 -8.68 3.615 1 98.75 35 VAL B O 1
ATOM 1521 N N . GLU B 1 36 ? -3.486 -7.836 2.152 1 98.06 36 GLU B N 1
ATOM 1522 C CA . GLU B 1 36 ? -4.086 -9.133 1.858 1 98.06 36 GLU B CA 1
ATOM 1523 C C . GLU B 1 36 ? -3.131 -10.016 1.066 1 98.06 36 GLU B C 1
ATOM 1525 O O . GLU B 1 36 ? -3.336 -11.227 0.965 1 98.06 36 GLU B O 1
ATOM 1530 N N . THR B 1 37 ? -2.084 -9.398 0.541 1 97.19 37 THR B N 1
ATOM 1531 C CA . THR B 1 37 ? -1.064 -10.211 -0.107 1 97.19 37 THR B CA 1
ATOM 1532 C C . THR B 1 37 ? -0.192 -10.914 0.932 1 97.19 37 THR B C 1
ATOM 1534 O O . THR B 1 37 ? 0.405 -11.953 0.649 1 97.19 37 THR B O 1
ATOM 1537 N N . ILE B 1 38 ? -0.162 -10.367 2.109 1 98.25 38 ILE B N 1
ATOM 1538 C CA . ILE B 1 38 ? 0.711 -10.977 3.107 1 98.25 38 ILE B CA 1
ATOM 1539 C C . ILE B 1 38 ? -0.121 -11.789 4.094 1 98.25 38 ILE B C 1
ATOM 1541 O O . ILE B 1 38 ? 0.381 -12.742 4.703 1 98.25 38 ILE B O 1
ATOM 1545 N N . ILE B 1 39 ? -1.389 -11.453 4.27 1 98.62 39 ILE B N 1
ATOM 1546 C CA . ILE B 1 39 ? -2.336 -12.227 5.055 1 98.62 39 ILE B CA 1
ATOM 1547 C C . ILE B 1 39 ? -3.656 -12.359 4.297 1 98.62 39 ILE B C 1
ATOM 1549 O O . ILE B 1 39 ? -4.621 -11.648 4.594 1 98.62 39 ILE B O 1
ATOM 1553 N N . PRO B 1 40 ? -3.729 -13.312 3.398 1 98.31 40 PRO B N 1
ATOM 1554 C CA . PRO B 1 40 ? -4.93 -13.469 2.578 1 98.31 40 PRO B CA 1
ATOM 1555 C C . PRO B 1 40 ? -6.172 -13.789 3.406 1 98.31 40 PRO B C 1
ATOM 1557 O O . PRO B 1 40 ? -6.121 -14.633 4.305 1 98.31 40 PRO B O 1
ATOM 1560 N N . PRO B 1 41 ? -7.238 -13.141 3.086 1 97.31 41 PRO B N 1
ATOM 1561 C CA . PRO B 1 41 ? -8.43 -13.266 3.932 1 97.31 41 PRO B CA 1
ATOM 1562 C C . PRO B 1 41 ? -9.203 -14.555 3.668 1 97.31 41 PRO B C 1
ATOM 1564 O O . PRO B 1 41 ? -10.086 -14.922 4.453 1 97.31 41 PRO B O 1
ATOM 1567 N N . ARG B 1 42 ? -8.914 -15.281 2.568 1 96.56 42 ARG B N 1
ATOM 1568 C CA . ARG B 1 42 ? -9.656 -16.469 2.166 1 96.56 42 ARG B CA 1
ATOM 1569 C C . ARG B 1 42 ? -8.758 -17.453 1.414 1 96.56 42 ARG B C 1
ATOM 1571 O O . ARG B 1 42 ? -7.695 -17.062 0.912 1 96.56 42 ARG B O 1
ATOM 1578 N N . PRO B 1 43 ? -9.211 -18.641 1.446 1 96.38 43 PRO B N 1
ATOM 1579 C CA . PRO B 1 43 ? -8.469 -19.578 0.606 1 96.38 43 PRO B CA 1
ATOM 1580 C C . PRO B 1 43 ? -8.633 -19.281 -0.885 1 96.38 43 PRO B C 1
ATOM 1582 O O . PRO B 1 43 ? -9.586 -18.625 -1.29 1 96.38 43 PRO B O 1
ATOM 1585 N N . PRO B 1 44 ? -7.695 -19.812 -1.65 1 95.5 44 PRO B N 1
ATOM 1586 C CA . PRO B 1 44 ? -7.727 -19.531 -3.09 1 95.5 44 PRO B CA 1
ATOM 1587 C C . PRO B 1 44 ? -9 -20.031 -3.762 1 95.5 44 PRO B C 1
ATOM 1589 O O . PRO B 1 44 ? -9.406 -19.5 -4.797 1 95.5 44 PRO B O 1
ATOM 1592 N N . SER B 1 45 ? -9.695 -20.953 -3.221 1 95.31 45 SER B N 1
ATOM 1593 C CA . SER B 1 45 ? -10.883 -21.547 -3.82 1 95.31 45 SER B CA 1
ATOM 1594 C C . SER B 1 45 ? -12.117 -20.688 -3.568 1 95.31 45 SER B C 1
ATOM 1596 O O . SER B 1 45 ? -13.156 -20.891 -4.207 1 95.31 45 SER B O 1
ATOM 1598 N N . ALA B 1 46 ? -12.047 -19.781 -2.641 1 95.56 46 ALA B N 1
ATOM 1599 C CA . ALA B 1 46 ? -13.203 -18.969 -2.283 1 95.56 46 ALA B CA 1
ATOM 1600 C C . ALA B 1 46 ? -13.391 -17.812 -3.264 1 95.56 46 ALA B C 1
ATOM 1602 O O . ALA B 1 46 ? -12.414 -17.203 -3.703 1 95.56 46 ALA B O 1
ATOM 1603 N N . VAL B 1 47 ? -14.602 -17.531 -3.555 1 95.38 47 VAL B N 1
ATOM 1604 C CA . VAL B 1 47 ? -14.93 -16.391 -4.402 1 95.38 47 VAL B CA 1
ATOM 1605 C C . VAL B 1 47 ? -14.883 -15.102 -3.576 1 95.38 47 VAL B C 1
ATOM 1607 O O . VAL B 1 47 ? -15.57 -14.984 -2.559 1 95.38 47 VAL B O 1
ATOM 1610 N N . PRO B 1 48 ? -14.125 -14.109 -4.023 1 96.25 48 PRO B N 1
ATOM 1611 C CA . PRO B 1 48 ? -14.094 -12.836 -3.297 1 96.25 48 PRO B CA 1
ATOM 1612 C C . PRO B 1 48 ? -15.438 -12.117 -3.299 1 96.25 48 PRO B C 1
ATOM 1614 O O . PRO B 1 48 ? -16.141 -12.125 -4.309 1 96.25 48 PRO B O 1
ATOM 1617 N N . PRO B 1 49 ? -15.75 -11.453 -2.191 1 96.94 49 PRO B N 1
ATOM 1618 C CA . PRO B 1 49 ? -17.062 -10.812 -2.043 1 96.94 49 PRO B CA 1
ATOM 1619 C C . PRO B 1 49 ? -17.344 -9.797 -3.145 1 96.94 49 PRO B C 1
ATOM 1621 O O . PRO B 1 49 ? -18.469 -9.727 -3.65 1 96.94 49 PRO B O 1
ATOM 1624 N N . PRO B 1 50 ? -16.359 -8.992 -3.58 1 97.81 50 PRO B N 1
ATOM 1625 C CA . PRO B 1 50 ? -16.656 -8.062 -4.676 1 97.81 50 PRO B CA 1
ATOM 1626 C C . PRO B 1 50 ? -17.125 -8.781 -5.945 1 97.81 50 PRO B C 1
ATOM 1628 O O . PRO B 1 50 ? -18 -8.289 -6.652 1 97.81 50 PRO B O 1
ATOM 1631 N N . ILE B 1 51 ? -16.516 -9.875 -6.246 1 98.06 51 ILE B N 1
ATOM 1632 C CA . ILE B 1 51 ? -16.906 -10.68 -7.402 1 98.06 51 ILE B CA 1
ATOM 1633 C C . ILE B 1 51 ? -18.281 -11.281 -7.172 1 98.06 51 ILE B C 1
ATOM 1635 O O . ILE B 1 51 ? -19.125 -11.258 -8.07 1 98.06 51 ILE B O 1
ATOM 1639 N N . GLY B 1 52 ? -18.516 -11.805 -6 1 97.75 52 GLY B N 1
ATOM 1640 C CA . GLY B 1 52 ? -19.828 -12.328 -5.652 1 97.75 52 GLY B CA 1
ATOM 1641 C C . GLY B 1 52 ? -20.938 -11.297 -5.781 1 97.75 52 GLY B C 1
ATOM 1642 O O . GLY B 1 52 ? -22.047 -11.625 -6.215 1 97.75 52 GLY B O 1
ATOM 1643 N N . LEU B 1 53 ? -20.625 -10.133 -5.371 1 98.06 53 LEU B N 1
ATOM 1644 C CA . LEU B 1 53 ? -21.609 -9.062 -5.457 1 98.06 53 LEU B CA 1
ATOM 1645 C C . LEU B 1 53 ? -21.984 -8.773 -6.906 1 98.06 53 LEU B C 1
ATOM 1647 O O . LEU B 1 53 ? -23.156 -8.594 -7.23 1 98.06 53 LEU B O 1
ATOM 1651 N N . LEU B 1 54 ? -20.969 -8.711 -7.762 1 98.62 54 LEU B N 1
ATOM 1652 C CA . LEU B 1 54 ? -21.219 -8.5 -9.188 1 98.62 54 LEU B CA 1
ATOM 1653 C C . LEU B 1 54 ? -22.078 -9.617 -9.766 1 98.62 54 LEU B C 1
ATOM 1655 O O . LEU B 1 54 ? -23.016 -9.352 -10.508 1 98.62 54 LEU B O 1
ATOM 1659 N N . ASP B 1 55 ? -21.797 -10.781 -9.375 1 98.19 55 ASP B N 1
ATOM 1660 C CA . ASP B 1 55 ? -22.562 -11.922 -9.852 1 98.19 55 ASP B CA 1
ATOM 1661 C C . ASP B 1 55 ? -24.016 -11.852 -9.352 1 98.19 55 ASP B C 1
ATOM 1663 O O . ASP B 1 55 ? -24.953 -12.133 -10.109 1 98.19 55 ASP B O 1
ATOM 1667 N N . LEU B 1 56 ? -24.172 -11.547 -8.148 1 97.56 56 LEU B N 1
ATOM 1668 C CA . LEU B 1 56 ? -25.484 -11.398 -7.559 1 97.56 56 LEU B CA 1
ATOM 1669 C C . LEU B 1 56 ? -26.312 -10.367 -8.32 1 97.56 56 LEU B C 1
ATOM 1671 O O . LEU B 1 56 ? -27.531 -10.5 -8.445 1 97.56 56 LEU B O 1
ATOM 1675 N N . MET B 1 57 ? -25.641 -9.367 -8.852 1 97.94 57 MET B N 1
ATOM 1676 C CA . MET B 1 57 ? -26.312 -8.281 -9.57 1 97.94 57 MET B CA 1
ATOM 1677 C C . MET B 1 57 ? -26.562 -8.672 -11.023 1 97.94 57 MET B C 1
ATOM 1679 O O . MET B 1 57 ? -27.141 -7.898 -11.789 1 97.94 57 MET B O 1
ATOM 1683 N N . GLY B 1 58 ? -26 -9.805 -11.453 1 97.81 58 GLY B N 1
ATOM 1684 C CA . GLY B 1 58 ? -26.312 -10.32 -12.781 1 97.81 58 GLY B CA 1
ATOM 1685 C C . GLY B 1 58 ? -25.203 -10.094 -13.781 1 97.81 58 GLY B C 1
ATOM 1686 O O . GLY B 1 58 ? -25.375 -10.383 -14.977 1 97.81 58 GLY B O 1
ATOM 1687 N N . PHE B 1 59 ? -24.078 -9.594 -13.312 1 98.44 59 PHE B N 1
ATOM 1688 C CA . PHE B 1 59 ? -22.953 -9.422 -14.203 1 98.44 59 PHE B CA 1
ATOM 1689 C C . PHE B 1 59 ? -22.141 -10.711 -14.312 1 98.44 59 PHE B C 1
ATOM 1691 O O . PHE B 1 59 ? -22.25 -11.594 -13.461 1 98.44 59 PHE B O 1
ATOM 1698 N N . ASP B 1 60 ? -21.469 -10.844 -15.453 1 98.12 60 ASP B N 1
ATOM 1699 C CA . ASP B 1 60 ? -20.469 -11.906 -15.586 1 98.12 60 ASP B CA 1
ATOM 1700 C C . ASP B 1 60 ? -19.094 -11.438 -15.102 1 98.12 60 ASP B C 1
ATOM 1702 O O . ASP B 1 60 ? -18.234 -11.109 -15.914 1 98.12 60 ASP B O 1
ATOM 1706 N N . ALA B 1 61 ? -18.875 -11.5 -13.82 1 98.06 61 ALA B N 1
ATOM 1707 C CA . ALA B 1 61 ? -17.656 -10.969 -13.211 1 98.06 61 ALA B CA 1
ATOM 1708 C C . ALA B 1 61 ? -16.406 -11.68 -13.742 1 98.06 61 ALA B C 1
ATOM 1710 O O . ALA B 1 61 ? -15.336 -11.086 -13.836 1 98.06 61 ALA B O 1
ATOM 1711 N N . GLY B 1 62 ? -16.516 -12.938 -14.055 1 96.81 62 GLY B N 1
ATOM 1712 C CA . GLY B 1 62 ? -15.406 -13.727 -14.562 1 96.81 62 GLY B CA 1
ATOM 1713 C C . GLY B 1 62 ? -14.836 -13.195 -15.859 1 96.81 62 GLY B C 1
ATOM 1714 O O . GLY B 1 62 ? -13.656 -13.391 -16.156 1 96.81 62 GLY B O 1
ATOM 1715 N N . SER B 1 63 ? -15.641 -12.539 -16.562 1 97.88 63 SER B N 1
ATOM 1716 C CA . SER B 1 63 ? -15.211 -12.031 -17.875 1 97.88 63 SER B CA 1
ATOM 1717 C C . SER B 1 63 ? -14.672 -10.609 -17.75 1 97.88 63 SER B C 1
ATOM 1719 O O . SER B 1 63 ? -14.109 -10.078 -18.719 1 97.88 63 SER B O 1
ATOM 1721 N N . MET B 1 64 ? -14.758 -10.031 -16.625 1 98.5 64 MET B N 1
ATOM 1722 C CA . MET B 1 64 ? -14.336 -8.641 -16.438 1 98.5 64 MET B CA 1
ATOM 1723 C C . MET B 1 64 ? -12.844 -8.562 -16.125 1 98.5 64 MET B C 1
ATOM 1725 O O . MET B 1 64 ? -12.445 -8.188 -15.023 1 98.5 64 MET B O 1
ATOM 1729 N N . ASN B 1 65 ? -12.062 -8.875 -17.203 1 98.5 65 ASN B N 1
ATOM 1730 C CA . ASN B 1 65 ? -10.609 -8.922 -17.078 1 98.5 65 ASN B CA 1
ATOM 1731 C C . ASN B 1 65 ? -9.922 -8.094 -18.172 1 98.5 65 ASN B C 1
ATOM 1733 O O . ASN B 1 65 ? -10.492 -7.871 -19.234 1 98.5 65 ASN B O 1
ATOM 1737 N N . TYR B 1 66 ? -8.766 -7.59 -17.859 1 98.56 66 TYR B N 1
ATOM 1738 C CA . TYR B 1 66 ? -7.785 -7.109 -18.828 1 98.56 66 TYR B CA 1
ATOM 1739 C C . TYR B 1 66 ? -6.441 -7.797 -18.625 1 98.56 66 TYR B C 1
ATOM 1741 O O . TYR B 1 66 ? -6.223 -8.453 -17.609 1 98.56 66 TYR B O 1
ATOM 1749 N N . VAL B 1 67 ? -5.656 -7.75 -19.688 1 98.25 67 VAL B N 1
ATOM 1750 C CA . VAL B 1 67 ? -4.316 -8.312 -19.594 1 98.25 67 VAL B CA 1
ATOM 1751 C C . VAL B 1 67 ? -3.289 -7.191 -19.469 1 98.25 67 VAL B C 1
ATOM 1753 O O . VAL B 1 67 ? -3.297 -6.246 -20.266 1 98.25 67 VAL B O 1
ATOM 1756 N N . PHE B 1 68 ? -2.459 -7.25 -18.453 1 98.31 68 PHE B N 1
ATOM 1757 C CA . PHE B 1 68 ? -1.371 -6.312 -18.203 1 98.31 68 PHE B CA 1
ATOM 1758 C C . PHE B 1 68 ? -0.083 -7.059 -17.875 1 98.31 68 PHE B C 1
ATOM 1760 O O . PHE B 1 68 ? -0.054 -7.883 -16.953 1 98.31 68 PHE B O 1
ATOM 1767 N N . ASN B 1 69 ? 0.972 -6.867 -18.672 1 97.38 69 ASN B N 1
ATOM 1768 C CA . ASN B 1 69 ? 2.246 -7.555 -18.5 1 97.38 69 ASN B CA 1
ATOM 1769 C C . ASN B 1 69 ? 2.062 -9.07 -18.406 1 97.38 69 ASN B C 1
ATOM 1771 O O . ASN B 1 69 ? 2.566 -9.711 -17.484 1 97.38 69 ASN B O 1
ATOM 1775 N N . GLN B 1 70 ? 1.187 -9.539 -19.281 1 97.31 70 GLN B N 1
ATOM 1776 C CA . GLN B 1 70 ? 0.958 -10.961 -19.484 1 97.31 70 GLN B CA 1
ATOM 1777 C C . GLN B 1 70 ? 0.208 -11.578 -18.312 1 97.31 70 GLN B C 1
ATOM 1779 O O . GLN B 1 70 ? 0.259 -12.789 -18.094 1 97.31 70 GLN B O 1
ATOM 1784 N N . THR B 1 71 ? -0.424 -10.766 -17.562 1 97.81 71 THR B N 1
ATOM 1785 C CA . THR B 1 71 ? -1.2 -11.219 -16.406 1 97.81 71 THR B CA 1
ATOM 1786 C C . THR B 1 71 ? -2.654 -10.773 -16.531 1 97.81 71 THR B C 1
ATOM 1788 O O . THR B 1 71 ? -2.932 -9.602 -16.781 1 97.81 71 THR B O 1
ATOM 1791 N N . ALA B 1 72 ? -3.561 -11.742 -16.406 1 98.12 72 ALA B N 1
ATOM 1792 C CA . ALA B 1 72 ? -4.977 -11.383 -16.359 1 98.12 72 ALA B CA 1
ATOM 1793 C C . ALA B 1 72 ? -5.328 -10.727 -15.031 1 98.12 72 ALA B C 1
ATOM 1795 O O . ALA B 1 72 ? -4.969 -11.234 -13.961 1 98.12 72 ALA B O 1
ATOM 1796 N N . VAL B 1 73 ? -5.988 -9.539 -15.094 1 98.38 73 VAL B N 1
ATOM 1797 C CA . VAL B 1 73 ? -6.418 -8.797 -13.914 1 98.38 73 VAL B CA 1
ATOM 1798 C C . VAL B 1 73 ? -7.93 -8.586 -13.961 1 98.38 73 VAL B C 1
ATOM 1800 O O . VAL B 1 73 ? -8.461 -8.102 -14.961 1 98.38 73 VAL B O 1
ATOM 1803 N N . A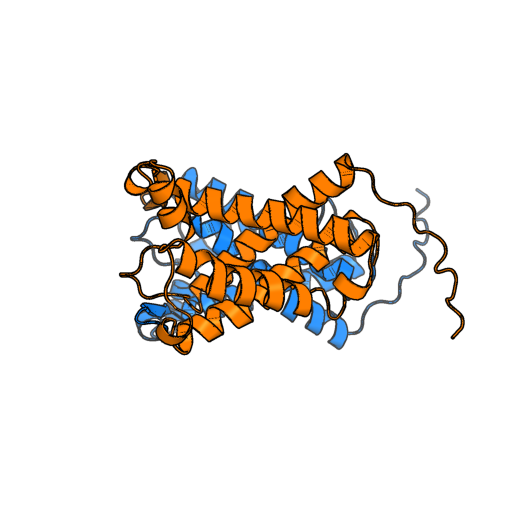SN B 1 74 ? -8.633 -9 -12.922 1 98.5 74 ASN B N 1
ATOM 1804 C CA . ASN B 1 74 ? -10.078 -8.812 -12.859 1 98.5 74 ASN B CA 1
ATOM 1805 C C . ASN B 1 74 ? -10.445 -7.391 -12.438 1 98.5 74 ASN B C 1
ATOM 1807 O O . ASN B 1 74 ? -10.453 -7.074 -11.25 1 98.5 74 ASN B O 1
ATOM 1811 N N . TRP B 1 75 ? -10.797 -6.617 -13.383 1 98.44 75 TRP B N 1
ATOM 1812 C CA . TRP B 1 75 ? -11.07 -5.215 -13.086 1 98.44 75 TRP B CA 1
ATOM 1813 C C . TRP B 1 75 ? -12.43 -5.055 -12.422 1 98.44 75 TRP B C 1
ATOM 1815 O O . TRP B 1 75 ? -12.695 -4.043 -11.766 1 98.44 75 TRP B O 1
ATOM 1825 N N . GLY B 1 76 ? -13.336 -6.031 -12.648 1 98.69 76 GLY B N 1
ATOM 1826 C CA . GLY B 1 76 ? -14.633 -5.965 -11.992 1 98.69 76 GLY B CA 1
ATOM 1827 C C . GLY B 1 76 ? -14.539 -6.039 -10.477 1 98.69 76 GLY B C 1
ATOM 1828 O O . GLY B 1 76 ? -14.969 -5.121 -9.773 1 98.69 76 GLY B O 1
ATOM 1829 N N . GLY B 1 77 ? -13.969 -7.145 -10 1 98.38 77 GLY B N 1
ATOM 1830 C CA . GLY B 1 77 ? -13.781 -7.305 -8.562 1 98.38 77 GLY B CA 1
ATOM 1831 C C . GLY B 1 77 ? -12.969 -6.191 -7.938 1 98.38 77 GLY B C 1
ATOM 1832 O O . GLY B 1 77 ? -13.336 -5.652 -6.895 1 98.38 77 GLY B O 1
ATOM 1833 N N . ASN B 1 78 ? -11.906 -5.84 -8.586 1 98.62 78 ASN B N 1
ATOM 1834 C CA . ASN B 1 78 ? -11.07 -4.758 -8.094 1 98.62 78 ASN B CA 1
ATOM 1835 C C . ASN B 1 78 ? -11.82 -3.428 -8.078 1 98.62 78 ASN B C 1
ATOM 1837 O O . ASN B 1 78 ? -11.664 -2.633 -7.148 1 98.62 78 ASN B O 1
ATOM 1841 N N . GLY B 1 79 ? -12.555 -3.207 -9.148 1 98.69 79 GLY B N 1
ATOM 1842 C CA . GLY B 1 79 ? -13.328 -1.979 -9.227 1 98.69 79 GLY B CA 1
ATOM 1843 C C . GLY B 1 79 ? -14.336 -1.833 -8.102 1 98.69 79 GLY B C 1
ATOM 1844 O O . GLY B 1 79 ? -14.461 -0.758 -7.512 1 98.69 79 GLY B O 1
ATOM 1845 N N . VAL B 1 80 ? -15.031 -2.875 -7.816 1 98.62 80 VAL B N 1
ATOM 1846 C CA . VAL B 1 80 ? -16.016 -2.865 -6.734 1 98.62 80 VAL B CA 1
ATOM 1847 C C . VAL B 1 80 ? -15.305 -2.643 -5.398 1 98.62 80 VAL B C 1
ATOM 1849 O O . VAL B 1 80 ? -15.789 -1.894 -4.551 1 98.62 80 VAL B O 1
ATOM 1852 N N . HIS B 1 81 ? -14.18 -3.322 -5.203 1 98.56 81 HIS B N 1
ATOM 1853 C CA . HIS B 1 81 ? -13.383 -3.162 -3.992 1 98.56 81 HIS B CA 1
ATOM 1854 C C . HIS B 1 81 ? -12.961 -1.708 -3.797 1 98.56 81 HIS B C 1
ATOM 1856 O O . HIS B 1 81 ? -13.133 -1.15 -2.711 1 98.56 81 HIS B O 1
ATOM 1862 N N . ILE B 1 82 ? -12.492 -1.075 -4.805 1 98.88 82 ILE B N 1
ATOM 1863 C CA . ILE B 1 82 ? -12.016 0.303 -4.758 1 98.88 82 ILE B CA 1
ATOM 1864 C C . ILE B 1 82 ? -13.203 1.249 -4.559 1 98.88 82 ILE B C 1
ATOM 1866 O O . ILE B 1 82 ? -13.125 2.186 -3.758 1 98.88 82 ILE B O 1
ATOM 1870 N N . LEU B 1 83 ? -14.289 1.012 -5.285 1 98.75 83 LEU B N 1
ATOM 1871 C CA . LEU B 1 83 ? -15.477 1.845 -5.156 1 98.75 83 LEU B CA 1
ATOM 1872 C C . LEU B 1 83 ? -16.031 1.784 -3.734 1 98.75 83 LEU B C 1
ATOM 1874 O O . LEU B 1 83 ? -16.422 2.809 -3.172 1 98.75 83 LEU B O 1
ATOM 1878 N N . PHE B 1 84 ? -16.094 0.598 -3.219 1 98.31 84 PHE B N 1
ATOM 1879 C CA . PHE B 1 84 ? -16.547 0.449 -1.84 1 98.31 84 PHE B CA 1
ATOM 1880 C C . PHE B 1 84 ? -15.672 1.275 -0.896 1 98.31 84 PHE B C 1
ATOM 1882 O O . PHE B 1 84 ? -16.188 1.973 -0.021 1 98.31 84 PHE B O 1
ATOM 1889 N N . SER B 1 85 ? -14.438 1.163 -1.021 1 98.88 85 SER B N 1
ATOM 1890 C CA . SER B 1 85 ? -13.5 1.908 -0.18 1 98.88 85 SER B CA 1
ATOM 1891 C C . SER B 1 85 ? -13.719 3.412 -0.317 1 98.88 85 SER B C 1
ATOM 1893 O O . SER B 1 85 ? -13.688 4.141 0.676 1 98.88 85 SER B O 1
ATOM 1895 N N . MET B 1 86 ? -13.938 3.893 -1.515 1 98.88 86 MET B N 1
ATOM 1896 C CA . MET B 1 86 ? -14.148 5.316 -1.764 1 98.88 86 MET B CA 1
ATOM 1897 C C . MET B 1 86 ? -15.43 5.797 -1.098 1 98.88 86 MET B C 1
ATOM 1899 O O . MET B 1 86 ? -15.469 6.879 -0.511 1 98.88 86 MET B O 1
ATOM 1903 N N . VAL B 1 87 ? -16.469 5.043 -1.179 1 98.75 87 VAL B N 1
ATOM 1904 C CA . VAL B 1 87 ? -17.75 5.406 -0.588 1 98.75 87 VAL B CA 1
ATOM 1905 C C . VAL B 1 87 ? -17.625 5.469 0.932 1 98.75 87 VAL B C 1
ATOM 1907 O O . VAL B 1 87 ? -18.078 6.43 1.561 1 98.75 87 VAL B O 1
ATOM 1910 N N . ILE B 1 88 ? -16.984 4.453 1.488 1 98.75 88 ILE B N 1
ATOM 1911 C CA . ILE B 1 88 ? -16.875 4.43 2.941 1 98.75 88 ILE B CA 1
ATOM 1912 C C . ILE B 1 88 ? -15.953 5.566 3.4 1 98.75 88 ILE B C 1
ATOM 1914 O O . ILE B 1 88 ? -16.172 6.16 4.457 1 98.75 88 ILE B O 1
ATOM 1918 N N . ALA B 1 89 ? -14.922 5.82 2.674 1 98.88 89 ALA B N 1
ATOM 1919 C CA . ALA B 1 89 ? -14.039 6.941 3.006 1 98.88 89 ALA B CA 1
ATOM 1920 C C . ALA B 1 89 ? -14.812 8.258 3.023 1 98.88 89 ALA B C 1
ATOM 1922 O O . ALA B 1 89 ? -14.617 9.086 3.914 1 98.88 89 ALA B O 1
ATOM 1923 N N . PHE B 1 90 ? -15.68 8.5 1.984 1 98.81 90 PHE B N 1
ATOM 1924 C CA . PHE B 1 90 ? -16.516 9.688 1.933 1 98.81 90 PHE B CA 1
ATOM 1925 C C . PHE B 1 90 ? -17.438 9.758 3.152 1 98.81 90 PHE B C 1
ATOM 1927 O O . PHE B 1 90 ? -17.516 10.805 3.805 1 98.81 90 PHE B O 1
ATOM 1934 N N . VAL B 1 91 ? -18.125 8.688 3.467 1 98.62 91 VAL B N 1
ATOM 1935 C CA . VAL B 1 91 ? -19.047 8.625 4.586 1 98.62 91 VAL B CA 1
ATOM 1936 C C . VAL B 1 91 ? -18.297 8.875 5.895 1 98.62 91 VAL B C 1
ATOM 1938 O O . VAL B 1 91 ? -18.781 9.625 6.758 1 98.62 91 VAL B O 1
ATOM 1941 N N . TYR B 1 92 ? -17.188 8.242 6.043 1 98.75 92 TYR B N 1
ATOM 1942 C CA . TYR B 1 92 ? -16.359 8.414 7.234 1 98.75 92 TYR B CA 1
ATOM 1943 C C . TYR B 1 92 ? -15.984 9.883 7.426 1 98.75 92 TYR B C 1
ATOM 1945 O O . TYR B 1 92 ? -16.141 10.43 8.516 1 98.75 92 TYR B O 1
ATOM 1953 N N . ALA B 1 93 ? -15.445 10.477 6.367 1 98.31 93 ALA B N 1
ATOM 1954 C CA . ALA B 1 93 ? -15.055 11.883 6.453 1 98.31 93 ALA B CA 1
ATOM 1955 C C . ALA B 1 93 ? -16.234 12.766 6.816 1 98.31 93 ALA B C 1
ATOM 1957 O O . ALA B 1 93 ? -16.109 13.688 7.629 1 98.31 93 ALA B O 1
ATOM 1958 N N . TRP B 1 94 ? -17.375 12.5 6.16 1 98.12 94 TRP B N 1
ATOM 1959 C CA . TRP B 1 94 ? -18.609 13.234 6.418 1 98.12 94 TRP B CA 1
ATOM 1960 C C . TRP B 1 94 ? -19.031 13.078 7.875 1 98.12 94 TRP B C 1
ATOM 1962 O O . TRP B 1 94 ? -19.422 14.055 8.523 1 98.12 94 TRP B O 1
ATOM 1972 N N . LEU B 1 95 ? -18.969 11.945 8.422 1 97.94 95 LEU B N 1
ATOM 1973 C CA . LEU B 1 95 ? -19.422 11.656 9.781 1 97.94 95 LEU B CA 1
ATOM 1974 C C . LEU B 1 95 ? -18.469 12.266 10.812 1 97.94 95 LEU B C 1
ATOM 1976 O O . LEU B 1 95 ? -18.922 12.773 11.844 1 97.94 95 LEU B O 1
ATOM 1980 N N . VAL B 1 96 ? -17.203 12.141 10.57 1 97.25 96 VAL B N 1
ATOM 1981 C CA . VAL B 1 96 ? -16.219 12.648 11.523 1 97.25 96 VAL B CA 1
ATOM 1982 C C . VAL B 1 96 ? -16.422 14.148 11.727 1 97.25 96 VAL B C 1
ATOM 1984 O O . VAL B 1 96 ? -16.25 14.664 12.828 1 97.25 96 VAL B O 1
ATOM 1987 N N . GLU B 1 97 ? -16.766 14.875 10.719 1 95.19 97 GLU B N 1
ATOM 1988 C CA . GLU B 1 97 ? -16.969 16.312 10.82 1 95.19 97 GLU B CA 1
ATOM 1989 C C . GLU B 1 97 ? -18.219 16.641 11.648 1 95.19 97 GLU B C 1
ATOM 1991 O O . GLU B 1 97 ? -18.312 17.734 12.219 1 95.19 97 GLU B O 1
ATOM 1996 N N . ARG B 1 98 ? -19.094 15.797 11.672 1 95.19 98 ARG B N 1
ATOM 1997 C CA . ARG B 1 98 ? -20.359 16.016 12.367 1 95.19 98 ARG B CA 1
ATOM 1998 C C . ARG B 1 98 ? -20.328 15.43 13.773 1 95.19 98 ARG B C 1
ATOM 2000 O O . ARG B 1 98 ? -21.016 15.922 14.672 1 95.19 98 ARG B O 1
ATOM 2007 N N . CYS B 1 99 ? -19.562 14.375 13.898 1 96.38 99 CYS B N 1
ATOM 2008 C CA . CYS B 1 99 ? -19.391 13.711 15.18 1 96.38 99 CYS B CA 1
ATOM 2009 C C . CYS B 1 99 ? -17.938 13.25 15.359 1 96.38 99 CYS B C 1
ATOM 2011 O O . CYS B 1 99 ? -17.578 12.164 14.914 1 96.38 99 CYS B O 1
ATOM 2013 N N . SER B 1 100 ? -17.188 13.906 16.141 1 94.12 100 SER B N 1
ATOM 2014 C CA . SER B 1 100 ? -15.75 13.68 16.281 1 94.12 100 SER B CA 1
ATOM 2015 C C . SER B 1 100 ? -15.461 12.32 16.906 1 94.12 100 SER B C 1
ATOM 2017 O O . SER B 1 100 ? -14.367 11.773 16.75 1 94.12 100 SER B O 1
ATOM 2019 N N . LYS B 1 101 ? -16.406 11.773 17.594 1 96 101 LYS B N 1
ATOM 2020 C CA . LYS B 1 101 ? -16.234 10.461 18.219 1 96 101 LYS B CA 1
ATOM 2021 C C . LYS B 1 101 ? -16.016 9.375 17.172 1 96 101 LYS B C 1
ATOM 2023 O O . LYS B 1 101 ? -15.414 8.344 17.453 1 96 101 LYS B O 1
ATOM 2028 N N . VAL B 1 102 ? -16.438 9.602 15.992 1 97.38 102 VAL B N 1
ATOM 2029 C CA . VAL B 1 102 ? -16.266 8.656 14.891 1 97.38 102 VAL B CA 1
ATOM 2030 C C . VAL B 1 102 ? -14.789 8.484 14.578 1 97.38 102 VAL B C 1
ATOM 2032 O O . VAL B 1 102 ? -14.352 7.406 14.172 1 97.38 102 VAL B O 1
ATOM 2035 N N . GLY B 1 103 ? -14.039 9.461 14.852 1 97.38 103 GLY B N 1
ATOM 2036 C CA . GLY B 1 103 ? -12.625 9.461 14.484 1 97.38 103 GLY B CA 1
ATOM 2037 C C . GLY B 1 103 ? -11.719 9.047 15.625 1 97.38 103 GLY B C 1
ATOM 2038 O O . GLY B 1 103 ? -10.492 9.109 15.508 1 97.38 103 GLY B O 1
ATOM 2039 N N . VAL B 1 104 ? -12.312 8.609 16.719 1 97.38 104 VAL B N 1
ATOM 2040 C CA . VAL B 1 104 ? -11.484 8.234 17.859 1 97.38 104 VAL B CA 1
ATOM 2041 C C . VAL B 1 104 ? -10.586 7.059 17.484 1 97.38 104 VAL B C 1
ATOM 2043 O O . VAL B 1 104 ? -10.992 6.172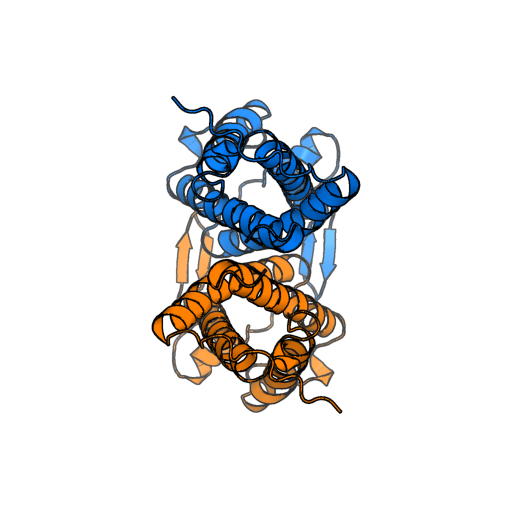 16.734 1 97.38 104 VAL B O 1
ATOM 2046 N N . TRP B 1 105 ? -9.367 6.957 18.016 1 97.5 105 TRP B N 1
ATOM 2047 C CA . TRP B 1 105 ? -8.352 5.953 17.703 1 97.5 105 TRP B CA 1
ATOM 2048 C C . TRP B 1 105 ? -8.172 5.797 16.203 1 97.5 105 TRP B C 1
ATOM 2050 O O . TRP B 1 105 ? -8.141 4.68 15.688 1 97.5 105 TRP B O 1
ATOM 2060 N N . TRP B 1 106 ? -8.281 6.891 15.594 1 97.56 106 TRP B N 1
ATOM 2061 C CA . TRP B 1 106 ? -8 7.023 14.164 1 97.56 106 TRP B CA 1
ATOM 2062 C C . TRP B 1 106 ? -9.031 6.27 13.336 1 97.56 106 TRP B C 1
ATOM 2064 O O . TRP B 1 106 ? -8.703 5.699 12.297 1 97.56 106 TRP B O 1
ATOM 2074 N N . GLY B 1 107 ? -10.203 6.121 13.867 1 98.5 107 GLY B N 1
ATOM 2075 C CA . GLY B 1 107 ? -11.32 5.574 13.117 1 98.5 107 GLY B CA 1
ATOM 2076 C C . GLY B 1 107 ? -11.43 4.066 13.234 1 98.5 107 GLY B C 1
ATOM 2077 O O . GLY B 1 107 ? -12.367 3.467 12.695 1 98.5 107 GLY B O 1
ATOM 2078 N N . VAL B 1 108 ? -10.586 3.406 13.961 1 98.81 108 VAL B N 1
ATOM 2079 C CA . VAL B 1 108 ? -10.484 1.951 13.984 1 98.81 108 VAL B CA 1
ATOM 2080 C C . VAL B 1 108 ? -11.773 1.354 14.547 1 98.81 108 VAL B C 1
ATOM 2082 O O . VAL B 1 108 ? -12.352 0.438 13.953 1 98.81 108 VAL B O 1
ATOM 2085 N N . PRO B 1 109 ? -12.336 1.862 15.688 1 98.62 109 PRO B N 1
ATOM 2086 C CA . PRO B 1 109 ? -13.609 1.309 16.172 1 98.62 109 PRO B CA 1
ATOM 2087 C C . PRO B 1 109 ? -14.734 1.444 15.141 1 98.62 109 PRO B C 1
ATOM 2089 O O . PRO B 1 109 ? -15.531 0.52 14.977 1 98.62 109 PRO B O 1
ATOM 2092 N N . PHE B 1 110 ? -14.797 2.561 14.492 1 98.62 110 PHE B N 1
ATOM 2093 C CA . PHE B 1 110 ? -15.789 2.77 13.438 1 98.62 110 PHE B CA 1
ATOM 2094 C C . PHE B 1 110 ? -15.68 1.694 12.367 1 98.62 110 PHE B C 1
ATOM 2096 O O . PHE B 1 110 ? -16.688 1.118 11.953 1 98.62 110 PHE B O 1
ATOM 2103 N N . ALA B 1 111 ? -14.469 1.435 11.922 1 98.75 111 ALA B N 1
ATOM 2104 C CA . ALA B 1 111 ? -14.25 0.503 10.812 1 98.75 111 ALA B CA 1
ATOM 2105 C C . ALA B 1 111 ? -14.508 -0.936 11.25 1 98.75 111 ALA B C 1
ATOM 2107 O O . ALA B 1 111 ? -15.023 -1.746 10.477 1 98.75 111 ALA B O 1
ATOM 2108 N N . TRP B 1 112 ? -14.086 -1.296 12.453 1 98.56 112 TRP B N 1
ATOM 2109 C CA . TRP B 1 112 ? -14.359 -2.641 12.953 1 98.56 112 TRP B CA 1
ATOM 2110 C C . TRP B 1 112 ? -15.859 -2.891 13.055 1 98.56 112 TRP B C 1
ATOM 2112 O O . TRP B 1 112 ? -16.344 -3.971 12.695 1 98.56 112 TRP B O 1
ATOM 2122 N N . ILE B 1 113 ? -16.594 -1.947 13.469 1 98 113 ILE B N 1
ATOM 2123 C CA . ILE B 1 113 ? -18.047 -2.082 13.609 1 98 113 ILE B CA 1
ATOM 2124 C C . ILE B 1 113 ? -18.688 -2.137 12.227 1 98 113 ILE B C 1
ATOM 2126 O O . ILE B 1 113 ? -19.531 -2.996 11.961 1 98 113 ILE B O 1
ATOM 2130 N N . THR B 1 114 ? -18.297 -1.292 11.328 1 97.5 114 THR B N 1
ATOM 2131 C CA . THR B 1 114 ? -19 -1.152 10.055 1 97.5 114 THR B CA 1
ATOM 2132 C C . THR B 1 114 ? -18.484 -2.172 9.047 1 97.5 114 THR B C 1
ATOM 2134 O O . THR B 1 114 ? -19.266 -2.865 8.398 1 97.5 114 THR B O 1
ATOM 2137 N N . ALA B 1 115 ? -17.203 -2.301 8.945 1 96.69 115 ALA B N 1
ATOM 2138 C CA . ALA B 1 115 ? -16.641 -3.158 7.898 1 96.69 115 ALA B CA 1
ATOM 2139 C C . ALA B 1 115 ? -16.438 -4.578 8.414 1 96.69 115 ALA B C 1
ATOM 2141 O O . ALA B 1 115 ? -16.938 -5.539 7.828 1 96.69 115 ALA B O 1
ATOM 2142 N N . THR B 1 116 ? -15.758 -4.742 9.492 1 95.94 116 THR B N 1
ATOM 2143 C CA . THR B 1 116 ? -15.461 -6.086 9.984 1 95.94 116 THR B CA 1
ATOM 2144 C C . THR B 1 116 ? -16.734 -6.789 10.438 1 95.94 116 THR B C 1
ATOM 2146 O O . THR B 1 116 ? -17.062 -7.867 9.938 1 95.94 116 THR B O 1
ATOM 2149 N N . ILE B 1 117 ? -17.438 -6.219 11.312 1 96.31 117 ILE B N 1
ATOM 2150 C CA . ILE B 1 117 ? -18.656 -6.84 11.828 1 96.31 117 ILE B CA 1
ATOM 2151 C C . ILE B 1 117 ? -19.812 -6.582 10.867 1 96.31 117 ILE B C 1
ATOM 2153 O O . ILE B 1 117 ? -20.469 -7.523 10.398 1 96.31 117 ILE B O 1
ATOM 2157 N N . GLY B 1 118 ? -20.062 -5.375 10.508 1 96.56 118 GLY B N 1
ATOM 2158 C CA . GLY B 1 118 ? -21.188 -5.008 9.664 1 96.56 118 GLY B CA 1
ATOM 2159 C C . GLY B 1 118 ? -21.156 -5.668 8.297 1 96.56 118 GLY B C 1
ATOM 2160 O O . GLY B 1 118 ? -22.078 -6.383 7.926 1 96.56 118 GLY B O 1
ATOM 2161 N N . ALA B 1 119 ? -20.141 -5.441 7.594 1 95.56 119 ALA B N 1
ATOM 2162 C CA . ALA B 1 119 ? -20.062 -5.969 6.234 1 95.56 119 ALA B CA 1
ATOM 2163 C C . ALA B 1 119 ? -19.672 -7.445 6.238 1 95.56 119 ALA B C 1
ATOM 2165 O O . ALA B 1 119 ? -20.438 -8.297 5.777 1 95.56 119 ALA B O 1
ATOM 2166 N N . HIS B 1 120 ? -18.641 -7.859 6.883 1 94.75 120 HIS B N 1
ATOM 2167 C CA . HIS B 1 120 ? -18.062 -9.195 6.727 1 94.75 120 HIS B CA 1
ATOM 2168 C C . HIS B 1 120 ? -18.812 -10.219 7.578 1 94.75 120 HIS B C 1
ATOM 2170 O O . HIS B 1 120 ? -18.938 -11.375 7.188 1 94.75 120 HIS B O 1
ATOM 2176 N N . CYS B 1 121 ? -19.344 -9.805 8.695 1 95.12 121 CYS B N 1
ATOM 2177 C CA . CYS B 1 121 ? -19.969 -10.789 9.578 1 95.12 121 CYS B CA 1
ATOM 2178 C C . CYS B 1 121 ? -21.484 -10.797 9.406 1 95.12 121 CYS B C 1
ATOM 2180 O O . CYS B 1 121 ? -22.141 -11.773 9.758 1 95.12 121 CYS B O 1
ATOM 2182 N N . ILE B 1 122 ? -22.016 -9.758 8.828 1 97 122 ILE B N 1
ATOM 2183 C CA . ILE B 1 122 ? -23.484 -9.68 8.797 1 97 122 ILE B CA 1
ATOM 2184 C C . ILE B 1 122 ? -23.953 -9.578 7.352 1 97 122 ILE B C 1
ATOM 2186 O O . ILE B 1 122 ? -24.562 -10.516 6.816 1 97 122 ILE B O 1
ATOM 2190 N N . VAL B 1 123 ? -23.625 -8.531 6.625 1 97.19 123 VAL B N 1
ATOM 2191 C CA . VAL B 1 123 ? -24.219 -8.211 5.332 1 97.19 123 VAL B CA 1
ATOM 2192 C C . VAL B 1 123 ? -23.812 -9.25 4.297 1 97.19 123 VAL B C 1
ATOM 2194 O O . VAL B 1 123 ? -24.656 -9.789 3.578 1 97.19 123 VAL B O 1
ATOM 2197 N N . LEU B 1 124 ? -22.562 -9.586 4.219 1 96.81 124 LEU B N 1
ATOM 2198 C CA . LEU B 1 124 ? -22.078 -10.477 3.168 1 96.81 124 LEU B CA 1
ATOM 2199 C C . LEU B 1 124 ? -22.641 -11.883 3.346 1 96.81 124 LEU B C 1
ATOM 2201 O O . LEU B 1 124 ? -23.109 -12.492 2.387 1 96.81 124 LEU B O 1
ATOM 2205 N N . PRO B 1 125 ? -22.625 -12.367 4.531 1 96.38 125 PRO B N 1
ATOM 2206 C CA . PRO B 1 125 ? -23.25 -13.672 4.723 1 96.38 125 PRO B CA 1
ATOM 2207 C C . PRO B 1 125 ? -24.75 -13.656 4.434 1 96.38 125 PRO B C 1
ATOM 2209 O O . PRO B 1 125 ? -25.297 -14.609 3.863 1 96.38 125 PRO B O 1
ATOM 2212 N N . LEU B 1 126 ? -25.438 -12.633 4.793 1 97 126 LEU B N 1
ATOM 2213 C CA . LEU B 1 126 ? -26.875 -12.523 4.555 1 97 126 LEU B CA 1
ATOM 2214 C C . LEU B 1 126 ? -27.188 -12.516 3.062 1 97 126 LEU B C 1
ATOM 2216 O O . LEU B 1 126 ? -28.219 -13.023 2.635 1 97 126 LEU B O 1
ATOM 2220 N N . LEU B 1 127 ? -26.266 -12 2.291 1 97.31 127 LEU B N 1
ATOM 2221 C CA . LEU B 1 127 ? -26.438 -11.938 0.844 1 97.31 127 LEU B CA 1
ATOM 2222 C C . LEU B 1 127 ? -25.953 -13.219 0.177 1 97.31 127 LEU B C 1
ATOM 2224 O O . LEU B 1 127 ? -26.125 -13.398 -1.029 1 97.31 127 LEU B O 1
ATOM 2228 N N . GLY B 1 128 ? -25.25 -14.023 0.923 1 96 128 GLY B N 1
ATOM 2229 C CA . GLY B 1 128 ? -24.766 -15.297 0.413 1 96 128 GLY B CA 1
ATOM 2230 C C . GLY B 1 128 ? -23.469 -15.18 -0.357 1 96 128 GLY B C 1
ATOM 2231 O O . GLY B 1 128 ? -23.109 -16.078 -1.126 1 96 128 GLY B O 1
ATOM 2232 N N . ILE B 1 129 ? -22.75 -14.078 -0.165 1 95.69 129 ILE B N 1
ATOM 2233 C CA . ILE B 1 129 ? -21.547 -13.867 -0.964 1 95.69 129 ILE B CA 1
ATOM 2234 C C . ILE B 1 129 ? -20.328 -13.844 -0.055 1 95.69 129 ILE B C 1
ATOM 2236 O O . ILE B 1 129 ? -19.266 -13.359 -0.447 1 95.69 129 ILE B O 1
ATOM 2240 N N . GLY B 1 130 ? -20.484 -14.281 1.149 1 94.12 130 GLY B N 1
ATOM 2241 C CA . GLY B 1 130 ? -19.422 -14.461 2.127 1 94.12 130 GLY B CA 1
ATOM 2242 C C . GLY B 1 130 ? -19.719 -15.57 3.127 1 94.12 130 GLY B C 1
ATOM 2243 O O . GLY B 1 130 ? -20.859 -16.016 3.252 1 94.12 130 GLY B O 1
ATOM 2244 N N . PRO B 1 131 ? -18.766 -15.992 3.756 1 94.06 131 PRO B N 1
ATOM 2245 C CA . PRO B 1 131 ? -18.969 -17.031 4.766 1 94.06 131 PRO B CA 1
ATOM 2246 C C . PRO B 1 131 ? -19.672 -16.516 6.016 1 94.06 131 PRO B C 1
ATOM 2248 O O . PRO B 1 131 ? -19.625 -15.312 6.305 1 94.06 131 PRO B O 1
ATOM 2251 N N . ARG B 1 132 ? -20.344 -17.422 6.695 1 94.69 132 ARG B N 1
ATOM 2252 C CA . ARG B 1 132 ? -20.828 -17.094 8.023 1 94.69 132 ARG B CA 1
ATOM 2253 C C . ARG B 1 132 ? -19.688 -16.797 8.977 1 94.69 132 ARG B C 1
ATOM 2255 O O . ARG B 1 132 ? -18.562 -17.25 8.766 1 94.69 132 ARG B O 1
ATOM 2262 N N . PRO B 1 133 ? -19.938 -16.031 9.984 1 93.81 133 PRO B N 1
ATOM 2263 C CA . PRO B 1 133 ? -18.859 -15.602 10.883 1 93.81 133 PRO B CA 1
ATOM 2264 C C . PRO B 1 133 ? -18.078 -16.766 11.453 1 93.81 133 PRO B C 1
ATOM 2266 O O . PRO B 1 133 ? -16.844 -16.688 11.578 1 93.81 133 PRO B O 1
ATOM 2269 N N . TRP B 1 134 ? -18.734 -17.828 11.734 1 94.44 134 TRP B N 1
ATOM 2270 C CA . TRP B 1 134 ? -18.062 -18.969 12.344 1 94.44 134 TRP B CA 1
ATOM 2271 C C . TRP B 1 134 ? -17.359 -19.812 11.281 1 94.44 134 TRP B C 1
ATOM 2273 O O . TRP B 1 134 ? -16.625 -20.75 11.617 1 94.44 134 TRP B O 1
ATOM 2283 N N . ASP B 1 135 ? -17.516 -19.5 10.062 1 94.62 135 ASP B N 1
ATOM 2284 C CA . ASP B 1 135 ? -16.875 -20.234 8.969 1 94.62 135 ASP B CA 1
ATOM 2285 C C . ASP B 1 135 ? -15.695 -19.438 8.391 1 94.62 135 ASP B C 1
ATOM 2287 O O . ASP B 1 135 ? -14.984 -19.922 7.512 1 94.62 135 ASP B O 1
ATOM 2291 N N . ILE B 1 136 ? -15.43 -18.281 8.812 1 93.19 136 ILE B N 1
ATOM 2292 C CA . ILE B 1 136 ? -14.359 -17.422 8.312 1 93.19 136 ILE B CA 1
ATOM 2293 C C . ILE B 1 136 ? -13.008 -18.016 8.68 1 93.19 136 ILE B C 1
ATOM 2295 O O . ILE B 1 136 ? -12.047 -17.922 7.906 1 93.19 136 ILE B O 1
ATOM 2299 N N . GLY B 1 137 ? -12.898 -18.703 9.781 1 94.38 137 GLY B N 1
ATOM 2300 C CA . GLY B 1 137 ? -11.641 -19.234 10.289 1 94.38 137 GLY B CA 1
ATOM 2301 C C . GLY B 1 137 ? -10.781 -18.188 10.977 1 94.38 137 GLY B C 1
ATOM 2302 O O . GLY B 1 137 ? -11.008 -16.984 10.805 1 94.38 137 GLY B O 1
ATOM 2303 N N . THR B 1 138 ? -9.812 -18.625 11.703 1 96.69 138 THR B N 1
ATOM 2304 C CA . THR B 1 138 ? -8.945 -17.734 12.469 1 96.69 138 THR B CA 1
ATOM 2305 C C . THR B 1 138 ? -8.117 -16.844 11.539 1 96.69 138 THR B C 1
ATOM 2307 O O . THR B 1 138 ? -8 -15.641 11.766 1 96.69 138 THR B O 1
ATOM 2310 N N . ASP B 1 139 ? -7.527 -17.484 10.492 1 97.62 139 ASP B N 1
ATOM 2311 C CA . ASP B 1 139 ? -6.719 -16.719 9.547 1 97.62 139 ASP B CA 1
ATOM 2312 C C . ASP B 1 139 ? -7.543 -15.617 8.883 1 97.62 139 ASP B C 1
ATOM 2314 O O . ASP B 1 139 ? -7.098 -14.477 8.781 1 97.62 139 ASP B O 1
ATOM 2318 N N . GLY B 1 140 ? -8.719 -16.031 8.43 1 97.06 140 GLY B N 1
ATOM 2319 C CA . GLY B 1 140 ? -9.602 -15.062 7.781 1 97.06 140 GLY B CA 1
ATOM 2320 C C . GLY B 1 140 ? -9.984 -13.906 8.688 1 97.06 140 GLY B C 1
ATOM 2321 O O . GLY B 1 140 ? -9.984 -12.75 8.266 1 97.06 140 GLY B O 1
ATOM 2322 N N . PHE B 1 141 ? -10.266 -14.219 9.891 1 96 141 PHE B N 1
ATOM 2323 C CA . PHE B 1 141 ? -10.648 -13.18 10.844 1 96 141 PHE B CA 1
ATOM 2324 C C . PHE B 1 141 ? -9.484 -12.25 11.133 1 96 141 PHE B C 1
ATOM 2326 O O . PHE B 1 141 ? -9.656 -11.031 11.203 1 96 141 PHE B O 1
ATOM 2333 N N . ILE B 1 142 ? -8.328 -12.781 11.352 1 97.69 142 ILE B N 1
ATOM 2334 C CA . ILE B 1 142 ? -7.137 -11.969 11.586 1 97.69 142 ILE B CA 1
ATOM 2335 C C . ILE B 1 142 ? -6.902 -11.031 10.406 1 97.69 142 ILE B C 1
ATOM 2337 O O . ILE B 1 142 ? -6.641 -9.844 10.594 1 97.69 142 ILE B O 1
ATOM 2341 N N . SER B 1 143 ? -6.992 -11.594 9.227 1 98.12 143 SER B N 1
ATOM 2342 C CA . SER B 1 143 ? -6.801 -10.781 8.031 1 98.12 143 SER B CA 1
ATOM 2343 C C . SER B 1 143 ? -7.789 -9.625 7.984 1 98.12 143 SER B C 1
ATOM 2345 O O . SER B 1 143 ? -7.398 -8.477 7.762 1 98.12 143 SER B O 1
ATOM 2347 N N . GLU B 1 144 ? -9.062 -9.922 8.227 1 97 144 GLU B N 1
ATOM 2348 C CA . GLU B 1 144 ? -10.094 -8.883 8.172 1 97 144 GLU B CA 1
ATOM 2349 C C . GLU B 1 144 ? -9.914 -7.867 9.297 1 97 144 GLU B C 1
ATOM 2351 O O . GLU B 1 144 ? -10.078 -6.664 9.086 1 97 144 GLU B O 1
ATOM 2356 N N . PHE B 1 145 ? -9.609 -8.336 10.438 1 98 145 PHE B N 1
ATOM 2357 C CA . PHE B 1 145 ? -9.477 -7.488 11.617 1 98 145 PHE B CA 1
ATOM 2358 C C . PHE B 1 145 ? -8.281 -6.547 11.477 1 98 145 PHE B C 1
ATOM 2360 O O . PHE B 1 145 ? -8.422 -5.332 11.641 1 98 145 PHE B O 1
ATOM 2367 N N . VAL B 1 146 ? -7.145 -7.07 11.141 1 98.62 146 VAL B N 1
ATOM 2368 C CA . VAL B 1 146 ? -5.914 -6.301 11 1 98.62 146 VAL B CA 1
ATOM 2369 C C . VAL B 1 146 ? -5.984 -5.434 9.75 1 98.62 146 VAL B C 1
ATOM 2371 O O . VAL B 1 146 ? -5.664 -4.242 9.789 1 98.62 146 VAL B O 1
ATOM 2374 N N . GLY B 1 147 ? -6.453 -6.039 8.68 1 98.62 147 GLY B N 1
ATOM 2375 C CA . GLY B 1 147 ? -6.555 -5.309 7.426 1 98.62 147 GLY B CA 1
ATOM 2376 C C . GLY B 1 147 ? -7.5 -4.125 7.504 1 98.62 147 GLY B C 1
ATOM 2377 O O . GLY B 1 147 ? -7.219 -3.061 6.949 1 98.62 147 GLY B O 1
ATOM 2378 N N . THR B 1 148 ? -8.594 -4.297 8.188 1 98.75 148 THR B N 1
ATOM 2379 C CA . THR B 1 148 ? -9.586 -3.23 8.32 1 98.75 148 THR B CA 1
ATOM 2380 C C . THR B 1 148 ? -9.031 -2.084 9.164 1 98.75 148 THR B C 1
ATOM 2382 O O . THR B 1 148 ? -9.273 -0.914 8.859 1 98.75 148 THR B O 1
ATOM 2385 N N . ALA B 1 149 ? -8.312 -2.412 10.164 1 98.88 149 ALA B N 1
ATOM 2386 C CA . ALA B 1 149 ? -7.711 -1.383 11.008 1 98.88 149 ALA B CA 1
ATOM 2387 C C . ALA B 1 149 ? -6.723 -0.53 10.219 1 98.88 149 ALA B C 1
ATOM 2389 O O . ALA B 1 149 ? -6.75 0.7 10.305 1 98.88 149 ALA B O 1
ATOM 2390 N N . ILE B 1 150 ? -5.867 -1.173 9.477 1 98.88 150 ILE B N 1
ATOM 2391 C CA . ILE B 1 150 ? -4.859 -0.465 8.695 1 98.88 150 ILE B CA 1
ATOM 2392 C C . ILE B 1 150 ? -5.535 0.331 7.578 1 98.88 150 ILE B C 1
ATOM 2394 O O . ILE B 1 150 ? -5.113 1.445 7.262 1 98.88 150 ILE B O 1
ATOM 2398 N N . TRP B 1 151 ? -6.594 -0.25 7.016 1 98.88 151 TRP B N 1
ATOM 2399 C CA . TRP B 1 151 ? -7.391 0.381 5.969 1 98.88 151 TRP B CA 1
ATOM 2400 C C . TRP B 1 151 ? -7.973 1.706 6.453 1 98.88 151 TRP B C 1
ATOM 2402 O O . TRP B 1 151 ? -7.758 2.75 5.832 1 98.88 151 TRP B O 1
ATOM 2412 N N . ILE B 1 152 ? -8.625 1.763 7.602 1 98.94 152 ILE B N 1
ATOM 2413 C CA . ILE B 1 152 ? -9.281 2.973 8.078 1 98.94 152 ILE B CA 1
ATOM 2414 C C . ILE B 1 152 ? -8.242 3.959 8.602 1 98.94 152 ILE B C 1
ATOM 2416 O O . ILE B 1 152 ? -8.414 5.176 8.477 1 98.94 152 ILE B O 1
ATOM 2420 N N . TRP B 1 153 ? -7.211 3.447 9.195 1 98.81 153 TRP B N 1
ATOM 2421 C CA . TRP B 1 153 ? -6.133 4.332 9.617 1 98.81 153 TRP B CA 1
ATOM 2422 C C . TRP B 1 153 ? -5.594 5.137 8.438 1 98.81 153 TRP B C 1
ATOM 2424 O O . TRP B 1 153 ? -5.285 6.324 8.578 1 98.81 153 TRP B O 1
ATOM 2434 N N . THR B 1 154 ? -5.449 4.492 7.332 1 98.88 154 THR B N 1
ATOM 2435 C CA . THR B 1 154 ? -4.988 5.152 6.117 1 98.88 154 THR B CA 1
ATOM 2436 C C . THR B 1 154 ? -5.984 6.215 5.668 1 98.88 154 THR B C 1
ATOM 2438 O O . THR B 1 154 ? -5.594 7.32 5.285 1 98.88 154 THR B O 1
ATOM 2441 N N . ILE B 1 155 ? -7.25 5.852 5.699 1 98.81 155 ILE B N 1
ATOM 2442 C CA . ILE B 1 155 ? -8.281 6.824 5.344 1 98.81 155 ILE B CA 1
ATOM 2443 C C . ILE B 1 155 ? -8.164 8.055 6.246 1 98.81 155 ILE B C 1
ATOM 2445 O O . ILE B 1 155 ? -8.172 9.188 5.766 1 98.81 155 ILE B O 1
ATOM 2449 N N . GLU B 1 156 ? -8.055 7.848 7.531 1 98.38 156 GLU B N 1
ATOM 2450 C CA . GLU B 1 156 ? -7.953 8.945 8.484 1 98.38 156 GLU B CA 1
ATOM 2451 C C . GLU B 1 156 ? -6.703 9.789 8.234 1 98.38 156 GLU B C 1
ATOM 2453 O O . GLU B 1 156 ? -6.738 11.016 8.336 1 98.38 156 GLU B O 1
ATOM 2458 N N . CYS B 1 157 ? -5.66 9.109 7.926 1 97.69 157 CYS B N 1
ATOM 2459 C CA . CYS B 1 157 ? -4.41 9.805 7.629 1 97.69 157 CYS B CA 1
ATOM 2460 C C . CYS B 1 157 ? -4.574 10.734 6.434 1 97.69 157 CYS B C 1
ATOM 2462 O O . CYS B 1 157 ? -4.227 11.914 6.512 1 97.69 157 CYS B O 1
ATOM 2464 N N . VAL B 1 158 ? -5.07 10.273 5.379 1 98.31 158 VAL B N 1
ATOM 2465 C CA . VAL B 1 158 ? -5.234 11.055 4.16 1 98.31 158 VAL B CA 1
ATOM 2466 C C . VAL B 1 158 ? -6.258 12.164 4.391 1 98.31 158 VAL B C 1
ATOM 2468 O O . VAL B 1 158 ? -6.082 13.289 3.914 1 98.31 158 VAL B O 1
ATOM 2471 N N . ARG B 1 159 ? -7.328 11.82 5.082 1 97.88 159 ARG B N 1
ATOM 2472 C CA . ARG B 1 159 ? -8.336 12.82 5.41 1 97.88 159 ARG B CA 1
ATOM 2473 C C . ARG B 1 159 ? -7.707 14.016 6.121 1 97.88 159 ARG B C 1
ATOM 2475 O O . ARG B 1 159 ? -7.98 15.164 5.773 1 97.88 159 ARG B O 1
ATOM 2482 N N . ARG B 1 160 ? -6.883 13.766 7.086 1 96.38 160 ARG B N 1
ATOM 2483 C CA . ARG B 1 160 ? -6.258 14.82 7.875 1 96.38 160 ARG B CA 1
ATOM 2484 C C . ARG B 1 160 ? -5.352 15.688 7.008 1 96.38 160 ARG B C 1
ATOM 2486 O O . ARG B 1 160 ? -5.301 16.906 7.18 1 96.38 160 ARG B O 1
ATOM 2493 N N . VAL B 1 161 ? -4.668 15.023 6.129 1 96.44 161 VAL B N 1
ATOM 2494 C CA . VAL B 1 161 ? -3.77 15.758 5.246 1 96.44 161 VAL B CA 1
ATOM 2495 C C . VAL B 1 161 ? -4.586 16.641 4.297 1 96.44 161 VAL B C 1
ATOM 2497 O O . VAL B 1 161 ? -4.293 17.828 4.137 1 96.44 161 VAL B O 1
ATOM 2500 N N . MET B 1 162 ? -5.586 16.078 3.721 1 96 162 MET B N 1
ATOM 2501 C CA . MET B 1 162 ? -6.352 16.781 2.697 1 96 162 MET B CA 1
ATOM 2502 C C . MET B 1 162 ? -7.176 17.906 3.314 1 96 162 MET B C 1
ATOM 2504 O O . MET B 1 162 ? -7.414 18.922 2.672 1 96 162 MET B O 1
ATOM 2508 N N . LEU B 1 163 ? -7.613 17.766 4.512 1 94.38 163 LEU B N 1
ATOM 2509 C CA . LEU B 1 163 ? -8.445 18.766 5.168 1 94.38 163 LEU B CA 1
ATOM 2510 C C . LEU B 1 163 ? -7.598 19.672 6.055 1 94.38 163 LEU B C 1
ATOM 2512 O O . LEU B 1 163 ? -8.125 20.562 6.734 1 94.38 163 LEU B O 1
ATOM 2516 N N . ARG B 1 164 ? -6.25 19.484 6.121 1 87.5 164 ARG B N 1
ATOM 2517 C CA . ARG B 1 164 ? -5.309 20.297 6.891 1 87.5 164 ARG B CA 1
ATOM 2518 C C . ARG B 1 164 ? -5.664 20.281 8.375 1 87.5 164 ARG B C 1
ATOM 2520 O O . ARG B 1 164 ? -5.727 21.344 9.008 1 87.5 164 ARG B O 1
ATOM 2527 N N . LYS B 1 165 ? -6.051 19.141 8.867 1 75.44 165 LYS B N 1
ATOM 2528 C CA . LYS B 1 165 ? -6.434 18.953 10.266 1 75.44 165 LYS B CA 1
ATOM 2529 C C . LYS B 1 165 ? -5.391 18.125 11.016 1 75.44 165 LYS B C 1
ATOM 2531 O O . LYS B 1 165 ? -5.715 17.094 11.602 1 75.44 165 LYS B O 1
ATOM 2536 N N . THR B 1 166 ? -4.133 18.484 10.852 1 68.38 166 THR B N 1
ATOM 2537 C CA . THR B 1 166 ? -3.107 17.75 11.57 1 68.38 166 THR B CA 1
ATOM 2538 C C . THR B 1 166 ? -2.785 18.422 12.898 1 68.38 166 THR B C 1
ATOM 2540 O O . THR B 1 166 ? -2.932 19.625 13.047 1 68.38 166 THR B O 1
#

Radius of gyration: 20.92 Å; Cα contacts (8 Å, |Δi|>4): 503; chains: 2; bounding box: 51×59×55 Å